Protein AF-A0A4Q2YYK8-F1 (afdb_monomer_lite)

Secondary structure (DSSP, 8-state):
---EEEEEEE-TTS-EEEEEEETTTHHHHHTSHHHHTT-HHHHHHHHHSPPTT-----S---BTTEEEEEETTTTEEEEEESS--SSEEESTTTTS-TT--SSTT--HHHHHHHHHHHHHTT-EEEEEE-STT-EEEE--TT--HHHHHHHTTS-------SS---EEEEEEP-TT-EEEE--SSHHHHHHHHHHHHHTT----HHHHHHHHHHHHHHHHHHHHT-

pLDDT: mean 73.39, std 20.53, range 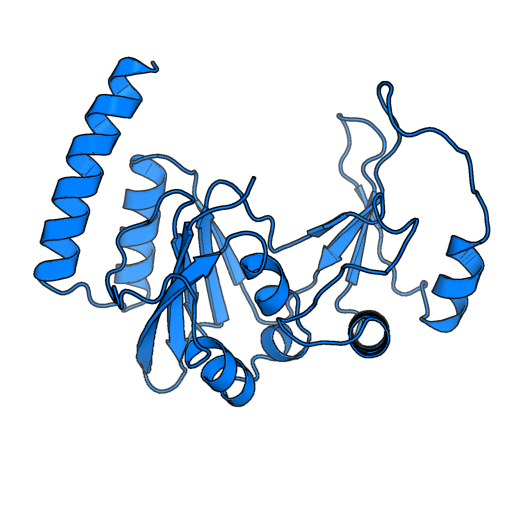[26.36, 97.44]

Sequence (226 aa):
MGGDIKMMTRFSDGTVEGDVRHTNLFPFWFRHPRFIEADEAWFRQYVEMPSEYKEGDNTFVPDEYGVVVADFQSRTVFVCNGYSNLVTVSVFEREHLESNQFGIGTSPAEDAATFREMLEKGYLCIVEHIDQTQRKTIDISGVTPETWDAEVNAKYGYRLRQDNDPYRSVGIKYPGWTFKHYDVCVAGHDQLRQDLLTAGFTFTPEDEAKYAEWRAERVELEAENS

Radius of gyration: 19.09 Å; chains: 1; bounding box: 46×33×56 Å

Foldseek 3Di:
DWAWWKEWEQDQVRDIAIDIAIQVQVLLQLQFVCVLVLVVVVVVVVSPDDHPRPPRDSAQATDPFGYWYQYSNQQEIEDQGDRDDNFKAWPVVVPPLQPSCSHPPDGSVRSLVRVLVCVVVQQKWKFKQQDPPDTDTDRVVVDHNVVVVVVVPPDPDDDDDDPRDITIMITGHRPSHHYHYFYNALVRVVVSVVVCVVVVDDGDPVNVVVNVVSSVVRVVVVVVVD

Structure (mmCIF, N/CA/C/O backbone):
data_AF-A0A4Q2YYK8-F1
#
_entry.id   AF-A0A4Q2YYK8-F1
#
loop_
_atom_site.group_PDB
_atom_site.id
_atom_site.type_symbol
_atom_site.label_atom_id
_atom_site.label_alt_id
_atom_site.label_comp_id
_atom_site.label_asym_id
_atom_site.label_entity_id
_atom_site.label_seq_id
_atom_site.pdbx_PDB_ins_code
_atom_site.Cartn_x
_atom_site.Cartn_y
_atom_site.Cartn_z
_atom_site.occupancy
_atom_site.B_iso_or_equiv
_atom_site.auth_seq_id
_atom_site.auth_comp_id
_atom_site.auth_asym_id
_atom_site.auth_atom_id
_atom_site.pdbx_PDB_model_num
ATOM 1 N N . MET A 1 1 ? -1.133 19.346 -5.577 1.00 55.75 1 MET A N 1
ATOM 2 C CA . MET A 1 1 ? -1.490 19.475 -4.152 1.00 55.75 1 MET A CA 1
ATOM 3 C C . MET A 1 1 ? -1.387 18.082 -3.583 1.00 55.75 1 MET A C 1
ATOM 5 O O . MET A 1 1 ? -2.009 17.211 -4.168 1.00 55.75 1 MET A O 1
ATOM 9 N N . GLY A 1 2 ? -0.536 17.870 -2.585 1.00 68.62 2 GLY A N 1
ATOM 10 C CA . GLY A 1 2 ? -0.508 16.634 -1.804 1.00 68.62 2 GLY A CA 1
ATOM 11 C C . GLY A 1 2 ? -0.848 16.956 -0.350 1.00 68.62 2 GLY A C 1
ATOM 12 O O . GLY A 1 2 ? -1.063 18.127 -0.031 1.00 68.62 2 GLY A O 1
ATOM 13 N N . GLY A 1 3 ? -0.900 15.936 0.492 1.00 79.31 3 GLY A N 1
ATOM 14 C CA . GLY A 1 3 ? -1.055 16.074 1.938 1.00 79.31 3 GLY A CA 1
ATOM 15 C C . GLY A 1 3 ? -0.875 14.721 2.599 1.00 79.31 3 GLY A C 1
ATOM 16 O O . GLY A 1 3 ? -0.114 13.899 2.078 1.00 79.31 3 GLY A O 1
ATOM 17 N N . ASP A 1 4 ? -1.561 14.484 3.707 1.00 85.38 4 ASP A N 1
ATOM 18 C CA . ASP A 1 4 ? -1.178 13.416 4.626 1.00 85.38 4 ASP A CA 1
ATOM 19 C C . ASP A 1 4 ? -1.966 12.128 4.381 1.00 85.38 4 ASP A C 1
ATOM 21 O O . ASP A 1 4 ? -3.190 12.121 4.220 1.00 85.38 4 ASP A O 1
ATOM 25 N N . ILE A 1 5 ? -1.245 11.010 4.307 1.00 87.44 5 ILE A N 1
ATOM 26 C CA . ILE A 1 5 ? -1.820 9.670 4.220 1.00 87.44 5 ILE A CA 1
ATOM 27 C C . ILE A 1 5 ? -1.290 8.802 5.355 1.00 87.44 5 ILE A C 1
ATOM 29 O O . ILE A 1 5 ? -0.077 8.705 5.578 1.00 87.44 5 ILE A O 1
ATOM 33 N N . LYS A 1 6 ? -2.216 8.134 6.051 1.00 91.00 6 LYS A N 1
ATOM 34 C CA . LYS A 1 6 ? -1.883 7.162 7.088 1.00 91.00 6 LYS A CA 1
ATOM 35 C C . LYS A 1 6 ? -1.335 5.894 6.447 1.00 91.00 6 LYS A C 1
ATOM 37 O O . LYS A 1 6 ? -1.951 5.317 5.546 1.00 91.00 6 LYS A O 1
ATOM 42 N N . MET A 1 7 ? -0.203 5.424 6.944 1.00 90.38 7 MET A N 1
ATOM 43 C CA . MET A 1 7 ? 0.412 4.176 6.532 1.00 90.38 7 MET A CA 1
ATOM 44 C C . MET A 1 7 ? 0.596 3.270 7.740 1.00 90.38 7 MET A C 1
ATOM 46 O O . MET A 1 7 ? 1.246 3.651 8.703 1.00 90.38 7 MET A O 1
ATOM 50 N N . MET A 1 8 ? 0.080 2.050 7.660 1.00 93.31 8 MET A N 1
ATOM 51 C CA . MET A 1 8 ? 0.315 1.019 8.667 1.00 93.31 8 MET A CA 1
ATOM 52 C C . MET A 1 8 ? 1.061 -0.142 8.023 1.00 93.31 8 MET A C 1
ATOM 54 O O . MET A 1 8 ? 0.729 -0.560 6.914 1.00 93.31 8 MET A O 1
ATOM 58 N N . THR A 1 9 ? 2.055 -0.691 8.707 1.00 94.00 9 THR A N 1
ATOM 59 C CA . THR A 1 9 ? 2.826 -1.833 8.212 1.00 94.00 9 THR A CA 1
ATOM 60 C C . THR A 1 9 ? 2.849 -2.928 9.255 1.00 94.00 9 THR A C 1
ATOM 62 O O . THR A 1 9 ? 3.291 -2.685 10.372 1.00 94.00 9 THR A O 1
ATOM 65 N N . ARG A 1 10 ? 2.411 -4.136 8.891 1.00 95.88 10 ARG A N 1
ATOM 66 C CA . ARG A 1 10 ? 2.645 -5.345 9.684 1.00 95.88 10 ARG A CA 1
ATOM 67 C C . ARG A 1 10 ? 3.742 -6.175 9.043 1.00 95.88 10 ARG A C 1
ATOM 69 O O . ARG A 1 10 ? 3.611 -6.588 7.891 1.00 95.88 10 ARG A O 1
ATOM 76 N N . PHE A 1 11 ? 4.798 -6.430 9.798 1.00 96.19 11 PHE A N 1
ATOM 77 C CA . PHE A 1 11 ? 5.913 -7.271 9.376 1.00 96.19 11 PHE A CA 1
ATOM 78 C C . PHE A 1 11 ? 5.669 -8.747 9.706 1.00 96.19 11 PHE A C 1
ATOM 80 O O . PHE A 1 11 ? 4.772 -9.081 10.486 1.00 96.19 11 PHE A O 1
ATOM 87 N N . SER A 1 12 ? 6.472 -9.651 9.136 1.00 96.12 12 SER A N 1
ATOM 88 C CA . SER A 1 12 ? 6.291 -11.098 9.339 1.00 96.12 12 SER A CA 1
ATOM 89 C C . SER A 1 12 ? 6.508 -11.558 10.783 1.00 96.12 12 SER A C 1
ATOM 91 O O . SER A 1 12 ? 6.043 -12.633 11.158 1.00 96.12 12 SER A O 1
ATOM 93 N N . ASP A 1 13 ? 7.191 -10.760 11.606 1.00 95.62 13 ASP A N 1
ATOM 94 C CA . ASP A 1 13 ? 7.353 -11.012 13.043 1.00 95.62 13 ASP A CA 1
ATOM 95 C C . ASP A 1 13 ? 6.136 -10.577 13.885 1.00 95.62 13 ASP A C 1
ATOM 97 O O . ASP A 1 13 ? 6.126 -10.774 15.099 1.00 95.62 13 ASP A O 1
ATOM 101 N N . GLY A 1 14 ? 5.103 -10.013 13.248 1.00 94.00 14 GLY A N 1
ATOM 102 C CA . GLY A 1 14 ? 3.887 -9.519 13.892 1.00 94.00 14 GLY A CA 1
ATOM 103 C C . GLY A 1 14 ? 3.987 -8.082 14.405 1.00 94.00 14 GLY A C 1
ATOM 104 O O . GLY A 1 14 ? 2.990 -7.556 14.900 1.00 94.00 14 GLY A O 1
ATOM 105 N N . THR A 1 15 ? 5.146 -7.432 14.275 1.00 93.56 15 THR A N 1
ATOM 106 C CA . THR A 1 15 ? 5.312 -6.018 14.630 1.00 93.56 15 THR A CA 1
ATOM 107 C C . THR A 1 15 ? 4.454 -5.155 13.713 1.00 93.56 15 THR A C 1
ATOM 109 O O . THR A 1 15 ? 4.456 -5.352 12.496 1.00 93.56 15 THR A O 1
ATOM 112 N N . VAL A 1 16 ? 3.736 -4.197 14.302 1.00 92.88 16 VAL A N 1
ATOM 113 C CA . VAL A 1 16 ? 2.936 -3.205 13.580 1.00 92.88 16 VAL A CA 1
ATOM 114 C C . VAL A 1 16 ? 3.525 -1.824 13.819 1.00 92.88 16 VAL A C 1
ATOM 116 O O . VAL A 1 16 ? 3.685 -1.412 14.966 1.00 92.88 16 VAL A O 1
ATOM 119 N N . GLU A 1 17 ? 3.817 -1.114 12.738 1.00 90.75 17 GLU A N 1
ATOM 120 C CA . GLU A 1 17 ? 4.354 0.245 12.764 1.00 90.75 17 GLU A CA 1
ATOM 121 C C . GLU A 1 17 ? 3.436 1.172 11.969 1.00 90.75 17 GLU A C 1
ATOM 123 O O . GLU A 1 17 ? 3.008 0.831 10.861 1.00 90.75 17 GLU A O 1
ATOM 128 N N . GLY A 1 18 ? 3.108 2.322 12.554 1.00 88.25 18 GLY A N 1
ATOM 129 C CA . GLY A 1 18 ? 2.328 3.369 11.913 1.00 88.25 18 GLY A CA 1
ATOM 130 C C . GLY A 1 18 ? 3.200 4.552 11.522 1.00 88.25 18 GLY A C 1
ATOM 131 O O . GLY A 1 18 ? 4.172 4.893 12.197 1.00 88.25 18 GLY A O 1
ATOM 132 N N . ASP A 1 19 ? 2.843 5.187 10.415 1.00 85.75 19 ASP A N 1
ATOM 133 C CA . ASP A 1 19 ? 3.499 6.389 9.932 1.00 85.75 19 ASP A CA 1
ATOM 134 C C . ASP A 1 19 ? 2.509 7.304 9.209 1.00 85.75 19 ASP A C 1
ATOM 136 O O . ASP A 1 19 ? 1.479 6.862 8.690 1.00 85.75 19 ASP A O 1
ATOM 140 N N . VAL A 1 20 ? 2.846 8.587 9.152 1.00 85.88 20 VAL A N 1
ATOM 141 C CA . VAL A 1 20 ? 2.139 9.589 8.356 1.00 85.88 20 VAL A CA 1
ATOM 142 C C . VAL A 1 20 ? 3.092 10.091 7.288 1.00 85.88 20 VAL A C 1
ATOM 144 O O . VAL A 1 20 ? 4.210 10.554 7.555 1.00 85.88 20 VAL A O 1
ATOM 147 N N . ARG A 1 21 ? 2.661 9.954 6.037 1.00 81.00 21 ARG A N 1
ATOM 148 C CA . ARG A 1 21 ? 3.489 10.237 4.868 1.00 81.00 21 ARG A CA 1
ATOM 149 C C . ARG A 1 21 ? 2.803 11.224 3.955 1.00 81.00 21 ARG A C 1
ATOM 151 O O . ARG A 1 21 ? 1.585 11.236 3.839 1.00 81.00 21 ARG A O 1
ATOM 158 N N . HIS A 1 22 ? 3.613 11.979 3.225 1.00 79.31 22 HIS A N 1
ATOM 159 C CA . HIS A 1 22 ? 3.095 12.813 2.159 1.00 79.31 22 HIS A CA 1
ATOM 160 C C . HIS A 1 22 ? 2.636 11.948 0.980 1.00 79.31 22 HIS A C 1
ATOM 162 O O . HIS A 1 22 ? 3.378 11.088 0.485 1.00 79.31 22 HIS A O 1
ATOM 168 N N . THR A 1 23 ? 1.438 12.216 0.475 1.00 72.56 23 THR A N 1
ATOM 169 C CA . THR A 1 23 ? 0.780 11.430 -0.573 1.00 72.56 23 THR A CA 1
ATOM 170 C C . THR A 1 23 ? 1.574 11.312 -1.866 1.00 72.56 23 THR A C 1
ATOM 172 O O . THR A 1 23 ? 1.422 10.325 -2.576 1.00 72.56 23 THR A O 1
ATOM 175 N N . ASN A 1 24 ? 2.447 12.269 -2.190 1.00 70.44 24 ASN A N 1
ATOM 176 C CA . ASN A 1 24 ? 3.274 12.161 -3.396 1.00 70.44 24 ASN A CA 1
ATOM 177 C C . ASN A 1 24 ? 4.347 11.082 -3.282 1.00 70.44 24 ASN A C 1
ATOM 179 O O . ASN A 1 24 ? 4.712 10.498 -4.292 1.00 70.44 24 ASN A O 1
ATOM 183 N N . LEU A 1 25 ? 4.853 10.831 -2.076 1.00 68.44 25 LEU A N 1
ATOM 184 C CA . LEU A 1 25 ? 5.931 9.872 -1.863 1.00 68.44 25 LEU A CA 1
ATOM 185 C C . LEU A 1 25 ? 5.388 8.446 -1.697 1.00 68.44 25 LEU A C 1
ATOM 187 O O . LEU A 1 25 ? 6.033 7.470 -2.074 1.00 68.44 25 LEU A O 1
ATOM 191 N N . PHE A 1 26 ? 4.147 8.357 -1.220 1.00 73.25 26 PHE A N 1
ATOM 192 C CA . PHE A 1 26 ? 3.437 7.126 -0.905 1.00 73.25 26 PHE A CA 1
ATOM 193 C C . PHE A 1 26 ? 3.400 6.065 -2.016 1.00 73.25 26 PHE A C 1
ATOM 195 O O . PHE A 1 26 ? 3.787 4.918 -1.765 1.00 73.25 26 PHE A O 1
ATOM 202 N N . PRO A 1 27 ? 3.016 6.399 -3.259 1.00 71.50 27 PRO A N 1
ATOM 203 C CA . PRO A 1 27 ? 3.010 5.429 -4.342 1.00 71.50 27 PRO A CA 1
ATOM 204 C C . PRO A 1 27 ? 4.391 4.864 -4.656 1.00 71.50 27 PRO A C 1
ATOM 206 O O . PRO A 1 27 ? 4.486 3.735 -5.119 1.00 71.50 27 PRO A O 1
ATOM 209 N N . PHE A 1 28 ? 5.465 5.616 -4.444 1.00 73.31 28 PHE A N 1
ATOM 210 C CA . PHE A 1 28 ? 6.784 5.219 -4.921 1.00 73.31 28 PHE A CA 1
ATOM 211 C C . PHE A 1 28 ? 7.335 3.989 -4.206 1.00 73.31 28 PHE A C 1
ATOM 213 O O . PHE A 1 28 ? 7.888 3.102 -4.855 1.00 73.31 28 PHE A O 1
ATOM 220 N N . TRP A 1 29 ? 7.076 3.868 -2.907 1.00 78.75 29 TRP A N 1
ATOM 221 C CA . TRP A 1 29 ? 7.545 2.731 -2.116 1.00 78.75 29 TRP A CA 1
ATOM 222 C C . TRP A 1 29 ? 6.838 1.435 -2.478 1.00 78.75 29 TRP A C 1
ATOM 224 O O . TRP A 1 29 ? 7.493 0.411 -2.653 1.00 78.75 29 TRP A O 1
ATOM 234 N N . PHE A 1 30 ? 5.517 1.485 -2.665 1.00 82.62 30 PHE A N 1
ATOM 235 C CA . PHE A 1 30 ? 4.760 0.320 -3.123 1.00 82.62 30 PHE A CA 1
ATOM 236 C C . PHE A 1 30 ? 5.211 -0.108 -4.517 1.00 82.62 30 PHE A C 1
ATOM 238 O O . PHE A 1 30 ? 5.308 -1.292 -4.793 1.00 82.62 30 PHE A O 1
ATOM 245 N N . ARG A 1 31 ? 5.574 0.834 -5.387 1.00 80.81 31 ARG A N 1
ATOM 246 C CA . ARG A 1 31 ? 6.007 0.523 -6.755 1.00 80.81 31 ARG A CA 1
ATOM 247 C C . ARG A 1 31 ? 7.456 0.036 -6.849 1.00 80.81 31 ARG A C 1
ATOM 249 O O . ARG A 1 31 ? 7.878 -0.367 -7.929 1.00 80.81 31 ARG A O 1
ATOM 256 N N . HIS A 1 32 ? 8.224 0.080 -5.763 1.00 85.00 32 HIS A N 1
ATOM 257 C CA . HIS A 1 32 ? 9.631 -0.300 -5.772 1.00 85.00 32 HIS A CA 1
ATOM 258 C C . HIS A 1 32 ? 9.797 -1.833 -5.902 1.00 85.00 32 HIS A C 1
ATOM 260 O O . HIS A 1 32 ? 9.110 -2.573 -5.191 1.00 85.00 32 HIS A O 1
ATOM 266 N N . PRO A 1 33 ? 10.741 -2.351 -6.721 1.00 84.56 33 PRO A N 1
ATOM 267 C CA . PRO A 1 33 ? 10.996 -3.791 -6.870 1.00 84.56 33 PRO A CA 1
ATOM 268 C C . PRO A 1 33 ? 11.163 -4.525 -5.538 1.00 84.56 33 PRO A C 1
ATOM 270 O O . PRO A 1 33 ? 10.597 -5.593 -5.340 1.00 84.56 33 PRO A O 1
ATOM 273 N N . ARG A 1 34 ? 11.876 -3.909 -4.590 1.00 89.94 34 ARG A N 1
ATOM 274 C CA . ARG A 1 34 ? 12.075 -4.461 -3.240 1.00 89.94 34 ARG A CA 1
ATOM 275 C C . ARG A 1 34 ? 10.773 -4.668 -2.461 1.00 89.94 34 ARG A C 1
ATOM 277 O O . ARG A 1 34 ? 10.644 -5.679 -1.783 1.00 89.94 34 ARG A O 1
ATOM 284 N N . PHE A 1 35 ? 9.785 -3.777 -2.585 1.00 90.50 35 PHE A N 1
ATOM 285 C CA . PHE A 1 35 ? 8.465 -4.021 -1.994 1.00 90.50 35 PHE A CA 1
ATOM 286 C C . PHE A 1 35 ? 7.764 -5.196 -2.682 1.00 90.50 35 PHE A C 1
ATOM 288 O O . PHE A 1 35 ? 7.262 -6.101 -2.018 1.00 90.50 35 PHE A O 1
ATOM 295 N N . ILE A 1 36 ? 7.780 -5.214 -4.018 1.00 89.56 36 ILE A N 1
ATOM 296 C CA . ILE A 1 36 ? 7.169 -6.277 -4.827 1.00 89.56 36 ILE A CA 1
ATOM 297 C C . ILE A 1 36 ? 7.738 -7.653 -4.446 1.00 89.56 36 ILE A C 1
ATOM 299 O O . ILE A 1 36 ? 6.998 -8.629 -4.338 1.00 89.56 36 ILE A O 1
ATOM 303 N N . GLU A 1 37 ? 9.035 -7.710 -4.161 1.00 91.75 37 GLU A N 1
ATOM 304 C CA . GLU A 1 37 ? 9.766 -8.909 -3.740 1.00 91.75 37 GLU A CA 1
ATOM 305 C C . GLU A 1 37 ? 9.610 -9.254 -2.256 1.00 91.75 37 GLU A C 1
ATOM 307 O O . GLU A 1 37 ? 10.130 -10.277 -1.809 1.00 91.75 37 GLU A O 1
ATOM 312 N N . ALA A 1 38 ? 8.857 -8.444 -1.511 1.00 93.12 38 ALA A N 1
ATOM 313 C CA . ALA A 1 38 ? 8.668 -8.559 -0.072 1.00 93.12 38 ALA A CA 1
ATOM 314 C C . ALA A 1 38 ? 9.986 -8.480 0.732 1.00 93.12 38 ALA A C 1
ATOM 316 O O . ALA A 1 38 ? 10.160 -9.193 1.721 1.00 93.12 38 ALA A O 1
ATOM 317 N N . ASP A 1 39 ? 10.912 -7.602 0.332 1.00 93.19 39 ASP A N 1
ATOM 318 C CA . ASP A 1 39 ? 12.117 -7.270 1.103 1.00 93.19 39 ASP A CA 1
ATOM 319 C C . ASP A 1 39 ? 11.750 -6.416 2.332 1.00 93.19 39 ASP A C 1
ATOM 321 O O . ASP A 1 39 ? 11.746 -5.181 2.306 1.00 93.19 39 ASP A O 1
ATOM 325 N N . GLU A 1 40 ? 11.418 -7.097 3.431 1.00 93.69 40 GLU A N 1
ATOM 326 C CA . GLU A 1 40 ? 11.070 -6.464 4.708 1.00 93.69 40 GLU A CA 1
ATOM 327 C C . GLU A 1 40 ? 12.205 -5.624 5.292 1.00 93.69 40 GLU A C 1
ATOM 329 O O . GLU A 1 40 ? 11.942 -4.602 5.922 1.00 93.69 40 GLU A O 1
ATOM 334 N N . ALA A 1 41 ? 13.465 -6.024 5.093 1.00 91.31 41 ALA A N 1
ATOM 335 C CA . ALA A 1 41 ? 14.604 -5.305 5.654 1.00 91.31 41 ALA A CA 1
ATOM 336 C C . ALA A 1 41 ? 14.740 -3.918 5.017 1.00 91.31 41 ALA A C 1
ATOM 338 O O . ALA A 1 41 ? 14.970 -2.933 5.720 1.00 91.31 41 ALA A O 1
ATOM 339 N N . TRP A 1 42 ? 14.549 -3.829 3.700 1.00 88.56 42 TRP A N 1
ATOM 340 C CA . TRP A 1 42 ? 14.485 -2.545 3.009 1.00 88.56 42 TRP A CA 1
ATOM 341 C C . TRP A 1 42 ? 13.277 -1.715 3.446 1.00 88.56 42 TRP A C 1
ATOM 343 O O . TRP A 1 42 ? 13.401 -0.512 3.671 1.00 88.56 42 TRP A O 1
ATOM 353 N N . PHE A 1 43 ? 12.116 -2.347 3.613 1.00 87.94 43 PHE A N 1
ATOM 354 C CA . PHE A 1 43 ? 10.908 -1.615 3.977 1.00 87.94 43 PHE A CA 1
ATOM 355 C C . PHE A 1 43 ? 10.945 -1.060 5.406 1.00 87.94 43 PHE A C 1
ATOM 357 O O . PHE A 1 43 ? 10.465 0.046 5.639 1.00 87.94 43 PHE A O 1
ATOM 364 N N . ARG A 1 44 ? 11.577 -1.767 6.351 1.00 89.19 44 ARG A N 1
ATOM 365 C CA . ARG A 1 44 ? 11.824 -1.253 7.710 1.00 89.19 44 ARG A CA 1
ATOM 366 C C . ARG A 1 44 ? 12.664 0.013 7.703 1.00 89.19 44 ARG A C 1
ATOM 368 O O . ARG A 1 44 ? 12.285 0.985 8.343 1.00 89.19 44 ARG A O 1
ATOM 375 N N . GLN A 1 45 ? 13.744 0.036 6.915 1.00 86.31 45 GLN A N 1
ATOM 376 C CA . GLN A 1 45 ? 14.552 1.253 6.755 1.00 86.31 45 GLN A CA 1
ATOM 377 C C . GLN A 1 45 ? 13.683 2.417 6.297 1.00 86.31 45 GLN A C 1
ATOM 379 O O . GLN A 1 45 ? 13.832 3.528 6.794 1.00 86.31 45 GLN A O 1
ATOM 384 N N . TYR A 1 46 ? 12.762 2.145 5.373 1.00 80.88 46 TYR A N 1
ATOM 385 C CA . TYR A 1 46 ? 11.838 3.138 4.867 1.00 80.88 46 TYR A CA 1
ATOM 386 C C . TYR A 1 46 ? 10.843 3.633 5.938 1.00 80.88 46 TYR A C 1
ATOM 388 O O . TYR A 1 46 ? 10.671 4.844 6.068 1.00 80.88 46 TYR A O 1
ATOM 396 N N . VAL A 1 47 ? 10.221 2.757 6.734 1.00 81.56 47 VAL A N 1
ATOM 397 C CA . VAL A 1 47 ? 9.319 3.174 7.832 1.00 81.56 47 VAL A CA 1
ATOM 398 C C . VAL A 1 47 ? 10.074 4.008 8.878 1.00 81.56 47 VAL A C 1
ATOM 400 O O . VAL A 1 47 ? 9.591 5.039 9.347 1.00 81.56 47 VAL A O 1
ATOM 403 N N . GLU A 1 48 ? 11.327 3.663 9.160 1.00 81.56 48 GLU A N 1
ATOM 404 C CA . GLU A 1 48 ? 12.164 4.405 10.103 1.00 81.56 48 GLU A CA 1
ATOM 405 C C . GLU A 1 48 ? 12.575 5.802 9.606 1.00 81.56 48 GLU A C 1
ATOM 407 O O . GLU A 1 48 ? 12.898 6.664 10.437 1.00 81.56 48 GLU A O 1
ATOM 412 N N . MET A 1 49 ? 12.514 6.075 8.294 1.00 78.00 49 MET A N 1
ATOM 413 C CA . MET A 1 49 ? 12.912 7.371 7.736 1.00 78.00 49 MET A CA 1
ATOM 414 C C . MET A 1 49 ? 12.154 8.533 8.407 1.00 78.00 49 MET A C 1
ATOM 416 O O . MET A 1 49 ? 10.965 8.414 8.745 1.00 78.00 49 MET A O 1
ATOM 420 N N . PRO A 1 50 ? 12.824 9.678 8.637 1.00 72.50 50 PRO A N 1
ATOM 421 C CA . PRO A 1 50 ? 12.150 10.881 9.100 1.00 72.50 50 PRO A CA 1
ATOM 422 C C . PRO A 1 50 ? 11.072 11.315 8.097 1.00 72.50 50 PRO A C 1
ATOM 424 O O . PRO A 1 50 ? 11.366 11.504 6.919 1.00 72.50 50 PRO A O 1
ATOM 427 N N . SER A 1 51 ? 9.839 11.489 8.577 1.00 70.44 51 SER A N 1
ATOM 428 C CA . SER A 1 51 ? 8.801 12.244 7.868 1.00 70.44 51 SER A CA 1
ATOM 429 C C . SER A 1 51 ? 8.837 13.675 8.374 1.00 70.44 51 SER A C 1
ATOM 431 O O . SER A 1 51 ? 8.987 13.892 9.578 1.00 70.44 51 SER A O 1
ATOM 433 N N . GLU A 1 52 ? 8.612 14.648 7.498 1.00 67.06 52 GLU A N 1
ATOM 434 C CA . GLU A 1 52 ? 8.278 16.012 7.934 1.00 67.06 52 GLU A CA 1
ATOM 435 C C . GLU A 1 52 ? 6.943 16.047 8.710 1.00 67.06 52 GLU A C 1
ATOM 437 O O . GLU A 1 52 ? 6.702 16.973 9.476 1.00 67.06 52 GLU A O 1
ATOM 442 N N . TYR A 1 53 ? 6.138 14.985 8.582 1.00 67.00 53 TYR A N 1
ATOM 443 C CA . TYR A 1 53 ? 4.815 14.797 9.184 1.00 67.00 53 TYR A CA 1
ATOM 444 C C . TYR A 1 53 ? 4.833 13.828 10.377 1.00 67.00 53 TYR A C 1
ATOM 446 O O . TYR A 1 53 ? 3.795 13.316 10.783 1.00 67.00 53 TYR A O 1
ATOM 454 N N . LYS A 1 54 ? 6.021 13.515 10.924 1.00 59.50 54 LYS A N 1
ATOM 455 C CA . LYS A 1 54 ? 6.215 12.480 11.957 1.00 59.50 54 LYS A CA 1
ATOM 456 C C . LYS A 1 54 ? 5.778 12.965 13.346 1.00 59.50 54 LYS A C 1
ATOM 458 O O . LYS A 1 54 ? 6.562 12.919 14.292 1.00 59.50 54 LYS A O 1
ATOM 463 N N . GLU A 1 55 ? 4.532 13.397 13.503 1.00 59.97 55 GLU A N 1
ATOM 464 C CA . GLU A 1 55 ? 3.863 13.222 14.791 1.00 59.97 55 GLU A CA 1
ATOM 465 C C . GLU A 1 55 ? 3.397 11.766 14.826 1.00 59.97 55 GLU A C 1
ATOM 467 O O . GLU A 1 55 ? 2.491 11.364 14.104 1.00 59.97 55 GLU A O 1
ATOM 472 N N . GLY A 1 56 ? 4.142 10.932 15.558 1.00 58.59 56 GLY A N 1
ATOM 473 C CA . GLY A 1 56 ? 3.960 9.483 15.580 1.00 58.59 56 GLY A CA 1
ATOM 474 C C . GLY A 1 56 ? 2.571 9.092 16.068 1.00 58.59 56 GLY A C 1
ATOM 475 O O . GLY A 1 56 ? 2.353 8.933 17.265 1.00 58.59 56 GLY A O 1
ATOM 476 N N . ASP A 1 57 ? 1.645 8.912 15.136 1.00 70.44 57 ASP A N 1
ATOM 477 C CA . ASP A 1 57 ? 0.320 8.384 15.402 1.00 70.44 57 ASP A CA 1
ATOM 478 C C . ASP A 1 57 ? 0.223 6.974 14.819 1.00 70.44 57 ASP A C 1
ATOM 480 O O . ASP A 1 57 ? -0.044 6.780 13.630 1.00 70.44 57 ASP A O 1
ATOM 484 N N . ASN A 1 58 ? 0.465 6.000 15.701 1.00 77.81 58 ASN A N 1
ATOM 485 C CA . ASN A 1 58 ? 0.389 4.561 15.438 1.00 77.81 58 ASN A CA 1
ATOM 486 C C . ASN A 1 58 ? -1.051 4.034 15.404 1.00 77.81 58 ASN A C 1
ATOM 488 O O . ASN A 1 58 ? -1.252 2.824 15.522 1.00 77.81 58 ASN A O 1
ATOM 492 N N . THR A 1 59 ? -2.044 4.918 15.291 1.00 87.69 59 THR A N 1
ATOM 493 C CA . THR A 1 59 ? -3.430 4.484 15.208 1.00 87.69 59 THR A CA 1
ATOM 494 C C . THR A 1 59 ? -3.870 4.190 13.785 1.00 87.69 59 THR A C 1
ATOM 496 O O . THR A 1 59 ? -3.377 4.765 12.816 1.00 87.69 59 THR A O 1
ATOM 499 N N . PHE A 1 60 ? -4.833 3.280 13.653 1.00 87.50 60 PHE A N 1
ATOM 500 C CA . PHE A 1 60 ? -5.428 2.902 12.364 1.00 87.50 60 PHE A CA 1
ATOM 501 C C . PHE A 1 60 ? -6.425 3.935 11.822 1.00 87.50 60 PHE A C 1
ATOM 503 O O . PHE A 1 60 ? -7.102 3.680 10.821 1.00 87.50 60 PHE A O 1
ATOM 510 N N . VAL A 1 61 ? -6.556 5.081 12.490 1.00 89.81 61 VAL A N 1
ATOM 511 C CA . VAL A 1 61 ? -7.468 6.141 12.078 1.00 89.81 61 VAL A CA 1
ATOM 512 C C . VAL A 1 61 ? -6.931 6.789 10.803 1.00 89.81 61 VAL A C 1
ATOM 514 O O . VAL A 1 61 ? -5.745 7.118 10.731 1.00 89.81 61 VAL A O 1
ATOM 517 N N . PRO A 1 62 ? -7.766 6.922 9.760 1.00 88.31 62 PRO A N 1
ATOM 518 C CA . PRO A 1 62 ? -7.330 7.525 8.513 1.00 88.31 62 PRO A CA 1
ATOM 519 C C . PRO A 1 62 ? -7.033 9.013 8.687 1.00 88.31 62 PRO A C 1
ATOM 521 O O . PRO A 1 62 ? -7.685 9.704 9.467 1.00 88.31 62 PRO A O 1
ATOM 524 N N . ASP A 1 63 ? -6.077 9.490 7.896 1.00 87.75 63 ASP A N 1
ATOM 525 C CA . ASP A 1 63 ? -5.737 10.909 7.805 1.00 87.75 63 ASP A CA 1
ATOM 526 C C . ASP A 1 63 ? -6.486 11.580 6.636 1.00 87.75 63 ASP A C 1
ATOM 528 O O . ASP A 1 63 ? -7.366 10.959 6.027 1.00 87.75 63 ASP A O 1
ATOM 532 N N . GLU A 1 64 ? -6.141 12.825 6.293 1.00 84.88 64 GLU A N 1
ATOM 533 C CA . GLU A 1 64 ? -6.768 13.638 5.238 1.00 84.88 64 GLU A CA 1
ATOM 534 C C . GLU A 1 64 ? -7.050 12.841 3.955 1.00 84.88 64 GLU A C 1
ATOM 536 O O . GLU A 1 64 ? -8.173 12.867 3.442 1.00 84.88 64 GLU A O 1
ATOM 541 N N . TYR A 1 65 ? -6.056 12.096 3.461 1.00 86.31 65 TYR A N 1
ATOM 542 C CA . TYR A 1 65 ? -6.168 11.336 2.215 1.00 86.31 65 TYR A CA 1
ATOM 543 C C . TYR A 1 65 ? -6.488 9.853 2.400 1.00 86.31 65 TYR A C 1
ATOM 545 O O . TYR A 1 65 ? -6.604 9.138 1.399 1.00 86.31 65 TYR A O 1
ATOM 553 N N . GLY A 1 66 ? -6.675 9.392 3.637 1.00 91.44 66 GLY A N 1
ATOM 554 C CA . GLY A 1 66 ? -7.079 8.029 3.967 1.00 91.44 66 GLY A CA 1
ATOM 555 C C . GLY A 1 66 ? -5.993 7.208 4.659 1.00 91.44 66 GLY A C 1
ATOM 556 O O . GLY A 1 66 ? -5.088 7.738 5.307 1.00 91.44 66 GLY A O 1
ATOM 557 N N . VAL A 1 67 ? -6.107 5.886 4.532 1.00 92.94 67 VAL A N 1
ATOM 558 C CA . VAL A 1 67 ? -5.212 4.906 5.153 1.00 92.94 67 VAL A CA 1
ATOM 559 C C . VAL A 1 67 ? -4.849 3.786 4.186 1.00 92.94 67 VAL A C 1
ATOM 561 O O . VAL A 1 67 ? -5.670 3.307 3.394 1.00 92.94 67 VAL A O 1
ATOM 564 N N . VAL A 1 68 ? -3.601 3.338 4.267 1.00 93.69 68 VAL A N 1
ATOM 565 C CA . VAL A 1 68 ? -3.130 2.139 3.580 1.00 93.69 68 VAL A CA 1
ATOM 566 C C . VAL A 1 68 ? -2.379 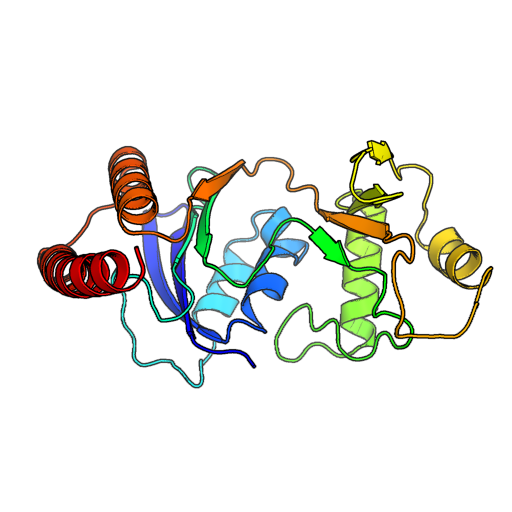1.249 4.554 1.00 93.69 68 VAL A C 1
ATOM 568 O O . VAL A 1 68 ? -1.511 1.710 5.289 1.00 93.69 68 VAL A O 1
ATOM 571 N N . VAL A 1 69 ? -2.702 -0.042 4.536 1.00 95.00 69 VAL A N 1
ATOM 572 C CA . VAL A 1 69 ? -2.072 -1.047 5.393 1.00 95.00 69 VAL A CA 1
ATOM 573 C C . VAL A 1 69 ? -1.312 -2.049 4.532 1.00 95.00 69 VAL A C 1
ATOM 575 O O . VAL A 1 69 ? -1.926 -2.750 3.732 1.00 95.00 69 VAL A O 1
ATOM 578 N N . ALA A 1 70 ? 0.008 -2.132 4.691 1.00 95.06 70 ALA A N 1
ATOM 579 C CA . ALA A 1 70 ? 0.842 -3.175 4.100 1.00 95.06 70 ALA A CA 1
ATOM 580 C C . ALA A 1 70 ? 1.048 -4.308 5.109 1.00 95.06 70 ALA A C 1
ATOM 582 O O . ALA A 1 70 ? 1.679 -4.126 6.146 1.00 95.06 70 ALA A O 1
ATOM 583 N N . ASP A 1 71 ? 0.532 -5.491 4.808 1.00 97.06 71 ASP A N 1
ATOM 584 C CA . ASP A 1 71 ? 0.674 -6.670 5.650 1.00 97.06 71 ASP A CA 1
ATOM 585 C C . ASP A 1 71 ? 1.603 -7.688 4.986 1.00 97.06 71 ASP A C 1
ATOM 587 O O . ASP A 1 71 ? 1.170 -8.481 4.147 1.00 97.06 71 ASP A O 1
ATOM 591 N N . PHE A 1 72 ? 2.882 -7.676 5.365 1.00 96.06 72 PHE A N 1
ATOM 592 C CA . PHE A 1 72 ? 3.890 -8.607 4.850 1.00 96.06 72 PHE A CA 1
ATOM 593 C C . PHE A 1 72 ? 3.615 -10.052 5.270 1.00 96.06 72 PHE A C 1
ATOM 595 O O . PHE A 1 72 ? 3.956 -10.975 4.530 1.00 96.06 72 PHE A O 1
ATOM 602 N N . GLN A 1 73 ? 2.931 -10.256 6.401 1.00 95.38 73 GLN A N 1
ATOM 603 C CA . GLN A 1 73 ? 2.607 -11.589 6.897 1.00 95.38 73 GLN A CA 1
ATOM 604 C C . GLN A 1 73 ? 1.627 -12.318 5.966 1.00 95.38 73 GLN A C 1
ATOM 606 O O . GLN A 1 73 ? 1.852 -13.478 5.619 1.00 95.38 73 GLN A O 1
ATOM 611 N N . SER A 1 74 ? 0.542 -11.657 5.545 1.00 95.00 74 SER A N 1
ATOM 612 C CA . SER A 1 74 ? -0.417 -12.236 4.584 1.00 95.00 74 SER A CA 1
ATOM 613 C C . SER A 1 74 ? -0.131 -11.876 3.126 1.00 95.00 74 SER A C 1
ATOM 615 O O . SER A 1 74 ? -0.806 -12.382 2.229 1.00 95.00 74 SER A O 1
ATOM 617 N N . ARG A 1 75 ? 0.848 -10.995 2.888 1.00 94.44 75 ARG A N 1
ATOM 618 C CA . ARG A 1 75 ? 1.105 -10.330 1.605 1.00 94.44 75 ARG A CA 1
ATOM 619 C C . ARG A 1 75 ? -0.143 -9.649 1.050 1.00 94.44 75 ARG A C 1
ATOM 621 O O . AR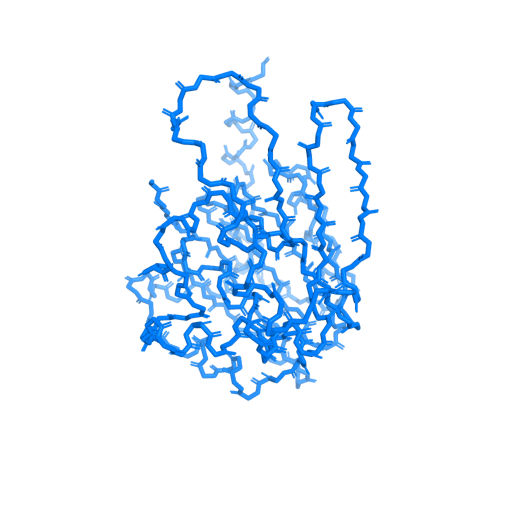G A 1 75 ? -0.492 -9.799 -0.121 1.00 94.44 75 ARG A O 1
ATOM 628 N N . THR A 1 76 ? -0.826 -8.884 1.895 1.00 94.81 76 THR A N 1
ATOM 629 C CA . THR A 1 76 ? -2.011 -8.114 1.501 1.00 94.81 76 THR A CA 1
ATOM 630 C C . THR A 1 76 ? -1.768 -6.627 1.700 1.00 94.81 76 THR A C 1
ATOM 632 O O . THR A 1 76 ? -1.257 -6.208 2.733 1.00 94.81 76 THR A O 1
ATOM 635 N N . VAL A 1 77 ? -2.164 -5.817 0.723 1.00 93.62 77 VAL A N 1
ATOM 636 C CA . VAL A 1 77 ? -2.235 -4.363 0.848 1.00 93.62 77 VAL A CA 1
ATOM 637 C C . VAL A 1 77 ? -3.700 -3.954 0.899 1.00 93.62 77 VAL A C 1
ATOM 639 O O . VAL A 1 77 ? -4.454 -4.188 -0.047 1.00 93.62 77 VAL A O 1
ATOM 642 N N . PHE A 1 78 ? -4.104 -3.340 2.003 1.00 94.75 78 PHE A N 1
ATOM 643 C CA . PHE A 1 78 ? -5.438 -2.787 2.193 1.00 94.75 78 PHE A CA 1
ATOM 644 C C . PHE A 1 78 ? -5.404 -1.298 1.866 1.00 94.75 78 PHE A C 1
ATOM 646 O O . PHE A 1 78 ? -4.626 -0.557 2.459 1.00 94.75 78 PHE A O 1
ATOM 653 N N . VAL A 1 79 ? -6.222 -0.856 0.916 1.00 92.56 79 VAL A N 1
ATOM 654 C CA . VAL A 1 79 ? -6.141 0.481 0.324 1.00 92.56 79 VAL A CA 1
ATOM 655 C C . VAL A 1 79 ? -7.482 1.187 0.477 1.00 92.56 79 VAL A C 1
ATOM 657 O O . VAL A 1 79 ? -8.434 0.856 -0.225 1.00 92.56 79 VAL A O 1
ATOM 660 N N . CYS A 1 80 ? -7.547 2.181 1.358 1.00 92.50 80 CYS A N 1
ATOM 661 C CA . CYS A 1 80 ? -8.702 3.064 1.507 1.00 92.50 80 CYS A CA 1
ATOM 662 C C . CYS A 1 80 ? -8.206 4.514 1.484 1.00 92.50 80 CYS A C 1
ATOM 664 O O . CYS A 1 80 ? -8.007 5.141 2.522 1.00 92.50 80 CYS A O 1
ATOM 666 N N . ASN A 1 81 ? -7.893 5.009 0.284 1.00 89.25 81 ASN A N 1
ATOM 667 C CA . ASN A 1 81 ? -7.363 6.354 0.082 1.00 89.25 81 ASN A CA 1
ATOM 668 C C . ASN A 1 81 ? -7.913 6.973 -1.209 1.00 89.25 81 ASN A C 1
ATOM 670 O O . ASN A 1 81 ? -8.210 6.255 -2.166 1.00 89.25 81 ASN A O 1
ATOM 674 N N . GLY A 1 82 ? -8.037 8.300 -1.229 1.00 80.38 82 GLY A N 1
ATOM 675 C CA . GLY A 1 82 ? -8.642 9.041 -2.344 1.00 80.38 82 GLY A CA 1
ATOM 676 C C . GLY A 1 82 ? -7.661 9.567 -3.387 1.00 80.38 82 GLY A C 1
ATOM 677 O O . GLY A 1 82 ? -8.082 10.230 -4.330 1.00 80.38 82 GLY A O 1
ATOM 678 N N . TYR A 1 83 ? -6.361 9.317 -3.220 1.00 74.69 83 TYR A N 1
ATOM 679 C CA . TYR A 1 83 ? -5.323 10.055 -3.946 1.00 74.69 83 TYR A CA 1
ATOM 680 C C . TYR A 1 83 ? -4.397 9.171 -4.779 1.00 74.69 83 TYR A C 1
ATOM 682 O O . TYR A 1 83 ? -4.065 9.482 -5.921 1.00 74.69 83 TYR A O 1
ATOM 690 N N . SER A 1 84 ? -3.953 8.061 -4.203 1.00 71.69 84 SER A N 1
ATOM 691 C CA . SER A 1 84 ? -2.830 7.273 -4.690 1.00 71.69 84 SER A CA 1
ATOM 692 C C . SER A 1 84 ? -3.292 5.998 -5.378 1.00 71.69 84 SER A C 1
ATOM 694 O O . SER A 1 84 ? -3.751 5.050 -4.738 1.00 71.69 84 SER A O 1
ATOM 696 N N . ASN A 1 85 ? -3.066 5.920 -6.689 1.00 72.19 85 ASN A N 1
ATOM 697 C CA . ASN A 1 85 ? -3.155 4.659 -7.413 1.00 72.19 85 ASN A CA 1
ATOM 698 C C . ASN A 1 85 ? -1.840 3.875 -7.265 1.00 72.19 85 ASN A C 1
ATOM 700 O O . ASN A 1 85 ? -0.812 4.255 -7.824 1.00 72.19 85 ASN A O 1
ATOM 704 N N . LEU A 1 86 ? -1.871 2.768 -6.526 1.00 77.56 86 LEU A N 1
ATOM 705 C CA . LEU A 1 86 ? -0.686 1.940 -6.270 1.00 77.56 86 LEU A CA 1
ATOM 706 C C . LEU A 1 86 ? -0.418 0.913 -7.375 1.00 77.56 86 LEU A C 1
ATOM 708 O O . LEU A 1 86 ? 0.673 0.361 -7.449 1.00 77.56 86 LEU A O 1
ATOM 712 N N . VAL A 1 87 ? -1.387 0.663 -8.253 1.00 69.38 87 VAL A N 1
ATOM 713 C CA . VAL A 1 87 ? -1.349 -0.455 -9.207 1.00 69.38 87 VAL A CA 1
ATOM 714 C C . VAL A 1 87 ? -1.015 -0.039 -10.636 1.00 69.38 87 VAL A C 1
ATOM 716 O O . VAL A 1 87 ? -0.736 -0.903 -11.462 1.00 69.38 87 VAL A O 1
ATOM 719 N N . THR A 1 88 ? -0.994 1.259 -10.946 1.00 66.44 88 THR A N 1
ATOM 720 C CA . THR A 1 88 ? -0.622 1.764 -12.277 1.00 66.44 88 THR A CA 1
ATOM 721 C C . THR A 1 88 ? 0.328 2.955 -12.224 1.00 66.44 88 THR A C 1
ATOM 723 O O . THR A 1 88 ? 0.248 3.794 -11.328 1.00 66.44 88 THR A O 1
ATOM 726 N N . VAL A 1 89 ? 1.152 3.074 -13.261 1.00 62.69 89 VAL A N 1
ATOM 727 C CA . VAL A 1 89 ? 2.025 4.205 -13.582 1.00 62.69 89 VAL A CA 1
ATOM 728 C C . VAL A 1 89 ? 1.564 4.795 -14.914 1.00 62.69 89 VAL A C 1
ATOM 730 O O . VAL A 1 89 ? 1.476 4.086 -15.914 1.00 62.69 89 VAL A O 1
ATOM 733 N N . SER A 1 90 ? 1.259 6.089 -14.960 1.00 57.94 90 SER A N 1
ATOM 734 C CA . SER A 1 90 ? 0.940 6.764 -16.222 1.00 57.94 90 SER A CA 1
ATOM 735 C C . SER A 1 90 ? 2.215 6.976 -17.037 1.00 57.94 90 SER A C 1
ATOM 737 O O . SER A 1 90 ? 3.180 7.546 -16.538 1.00 57.94 90 SER A O 1
ATOM 739 N N . VAL A 1 91 ? 2.227 6.549 -18.303 1.00 52.25 91 VAL A N 1
ATOM 740 C CA . VAL A 1 91 ? 3.384 6.756 -19.199 1.00 52.25 91 VAL A CA 1
ATOM 741 C C . VAL A 1 91 ? 3.395 8.185 -19.776 1.00 52.25 91 VAL A C 1
ATOM 743 O O . VAL A 1 91 ? 4.415 8.652 -20.268 1.00 52.25 91 VAL A O 1
ATOM 746 N N . PHE A 1 92 ? 2.279 8.915 -19.653 1.00 44.03 92 PHE A N 1
ATOM 747 C CA . PHE A 1 92 ? 1.989 10.155 -20.390 1.00 44.03 92 PHE A CA 1
ATOM 748 C C . PHE A 1 92 ? 2.681 11.408 -19.850 1.00 44.03 92 PHE A C 1
ATOM 750 O O . PHE A 1 92 ? 2.680 12.432 -20.519 1.00 44.03 92 PHE A O 1
ATOM 757 N N . GLU A 1 93 ? 3.327 11.332 -18.687 1.00 43.19 93 GLU A N 1
ATOM 758 C CA . GLU A 1 93 ? 4.106 12.445 -18.122 1.00 43.19 93 GLU A CA 1
ATOM 759 C C . GLU A 1 93 ? 5.626 12.277 -18.285 1.00 43.19 93 GLU A C 1
ATOM 761 O O . GLU A 1 93 ? 6.395 13.113 -17.820 1.00 43.19 93 GLU A O 1
ATOM 766 N N . ARG A 1 94 ? 6.101 11.228 -18.973 1.00 41.38 94 ARG A N 1
ATOM 767 C CA . ARG A 1 94 ? 7.541 10.934 -19.124 1.00 41.38 94 ARG A CA 1
ATOM 768 C C . ARG A 1 94 ? 8.193 11.556 -20.364 1.00 41.38 94 ARG A C 1
ATOM 770 O O . ARG A 1 94 ? 9.212 11.055 -20.826 1.00 41.38 94 ARG A O 1
ATOM 777 N N . GLU A 1 95 ? 7.680 12.684 -20.858 1.00 41.16 95 GLU A N 1
ATOM 778 C CA . GLU A 1 95 ? 8.469 13.523 -21.777 1.00 41.16 95 GLU A CA 1
ATOM 779 C C . GLU A 1 95 ? 9.701 14.148 -21.086 1.00 41.16 95 GLU A C 1
ATOM 781 O O . GLU A 1 95 ? 10.603 14.594 -21.784 1.00 41.16 95 GLU A O 1
ATOM 786 N N . HIS A 1 96 ? 9.822 14.052 -19.750 1.00 39.97 96 HIS A N 1
ATOM 787 C CA . HIS A 1 96 ? 11.077 14.198 -19.001 1.00 39.97 96 HIS A CA 1
ATOM 788 C C . HIS A 1 96 ? 11.087 13.243 -17.791 1.00 39.97 96 HIS A C 1
ATOM 790 O O . HIS A 1 96 ? 10.335 13.419 -16.839 1.00 39.97 96 HIS A O 1
ATOM 796 N N . LEU A 1 97 ? 11.948 12.221 -17.809 1.00 41.41 97 LEU A N 1
ATOM 797 C CA . LEU A 1 97 ? 12.144 11.209 -16.751 1.00 41.41 97 LEU A CA 1
ATOM 798 C C . LEU A 1 97 ? 12.653 11.765 -15.393 1.00 41.41 97 LEU A C 1
ATOM 800 O O . LEU A 1 97 ? 13.087 10.992 -14.546 1.00 41.41 97 LEU A O 1
ATOM 804 N N . GLU A 1 98 ? 12.602 13.075 -15.153 1.00 38.12 98 GLU A N 1
ATOM 805 C CA . GLU A 1 98 ? 13.304 13.751 -14.050 1.00 38.12 98 GLU A CA 1
ATOM 806 C C . GLU A 1 98 ? 12.584 13.731 -12.687 1.00 38.12 98 GLU A C 1
ATOM 808 O O . GLU A 1 98 ? 13.103 14.293 -11.726 1.00 38.12 98 GLU A O 1
ATOM 813 N N . SER A 1 99 ? 11.425 13.080 -12.542 1.00 42.78 99 SER A N 1
ATOM 814 C CA . SER A 1 99 ? 10.728 13.046 -11.241 1.00 42.78 99 SER A CA 1
ATOM 815 C C . SER A 1 99 ? 10.024 11.733 -10.886 1.00 42.78 99 SER A C 1
ATOM 817 O O . SER A 1 99 ? 9.148 11.724 -10.022 1.00 42.78 99 SER A O 1
ATOM 819 N N . ASN A 1 100 ? 10.404 10.599 -11.490 1.00 50.72 100 ASN A N 1
ATOM 820 C CA . ASN A 1 100 ? 9.926 9.290 -11.015 1.00 50.72 100 ASN A CA 1
ATOM 821 C C . ASN A 1 100 ? 10.731 8.833 -9.803 1.00 50.72 100 ASN A C 1
ATOM 823 O O . ASN A 1 100 ? 11.368 7.793 -9.874 1.00 50.72 100 ASN A O 1
ATOM 827 N N . GLN A 1 101 ? 10.686 9.604 -8.722 1.00 53.94 101 GLN A N 1
ATOM 828 C CA . GLN A 1 101 ? 11.388 9.293 -7.484 1.00 53.94 101 GLN A CA 1
ATOM 829 C C . GLN A 1 101 ? 10.870 7.962 -6.939 1.00 53.94 101 GLN A C 1
ATOM 831 O O . GLN A 1 101 ? 9.880 7.965 -6.235 1.00 53.94 101 GLN A O 1
ATOM 836 N N . PHE A 1 102 ? 11.483 6.810 -7.231 1.00 55.94 102 PHE A N 1
ATOM 837 C CA . PHE A 1 102 ? 11.072 5.528 -6.627 1.00 55.94 102 PHE A CA 1
ATOM 838 C C . PHE A 1 102 ? 11.362 5.480 -5.113 1.00 55.94 102 PHE A C 1
ATOM 840 O O . PHE A 1 102 ? 10.939 4.557 -4.414 1.00 55.94 102 PHE A O 1
ATOM 847 N N . GLY A 1 103 ? 12.022 6.515 -4.593 1.00 50.91 103 GLY A N 1
ATOM 848 C CA . GLY A 1 103 ? 12.080 6.863 -3.187 1.00 50.91 103 GLY A CA 1
ATOM 849 C C . GLY A 1 103 ? 12.596 8.288 -2.989 1.00 50.91 103 GLY A C 1
ATOM 850 O O . GLY A 1 103 ? 13.029 8.964 -3.919 1.00 50.91 103 GLY A O 1
ATOM 851 N N . ILE A 1 104 ? 12.572 8.750 -1.740 1.00 46.78 104 ILE A N 1
ATOM 852 C CA . ILE A 1 104 ? 13.247 9.991 -1.358 1.00 46.78 104 ILE A CA 1
ATOM 853 C C . ILE A 1 104 ? 14.758 9.757 -1.485 1.00 46.78 104 ILE A C 1
ATOM 855 O O . ILE A 1 104 ? 15.300 8.877 -0.818 1.00 46.78 104 ILE A O 1
ATOM 859 N N . GLY A 1 105 ? 15.440 10.557 -2.305 1.00 53.22 105 GLY A N 1
ATOM 860 C CA . GLY A 1 105 ? 16.904 10.557 -2.402 1.00 53.22 105 GLY A CA 1
ATOM 861 C C . GLY A 1 105 ? 17.505 9.693 -3.510 1.00 53.22 105 GLY A C 1
ATOM 862 O O . GLY A 1 105 ? 18.730 9.622 -3.586 1.00 53.22 105 GLY A O 1
ATOM 863 N N . THR A 1 106 ? 16.693 9.081 -4.377 1.00 56.34 106 THR A N 1
ATOM 864 C CA . THR A 1 106 ? 17.201 8.434 -5.591 1.00 56.34 106 THR A CA 1
ATOM 865 C C . THR A 1 106 ? 17.510 9.474 -6.664 1.00 56.34 106 THR A C 1
ATOM 867 O O . THR A 1 106 ? 16.780 10.447 -6.870 1.00 56.34 106 THR A O 1
ATOM 870 N N . SER A 1 107 ? 18.643 9.306 -7.338 1.00 64.44 107 SER A N 1
ATOM 871 C CA . SER A 1 107 ? 18.963 10.099 -8.524 1.00 64.44 107 SER A CA 1
ATOM 872 C C . SER A 1 107 ? 18.119 9.637 -9.722 1.00 64.44 107 SER A C 1
ATOM 874 O O . SER A 1 107 ? 17.755 8.461 -9.792 1.00 64.44 107 SER A O 1
ATOM 876 N N . PRO A 1 108 ? 17.895 10.486 -10.744 1.00 63.97 108 PRO A N 1
ATOM 877 C CA . PRO A 1 108 ? 17.209 10.065 -11.971 1.00 63.97 108 PRO A CA 1
ATOM 878 C C . PRO A 1 108 ? 17.827 8.819 -12.636 1.00 63.97 108 PRO A C 1
ATOM 880 O O . PRO A 1 108 ? 17.136 8.045 -13.296 1.00 63.97 108 PRO A O 1
ATOM 883 N N . ALA A 1 109 ? 19.135 8.600 -12.455 1.00 65.00 109 ALA A N 1
ATOM 884 C CA . ALA A 1 109 ? 19.827 7.412 -12.949 1.00 65.00 109 ALA A CA 1
ATOM 885 C C . ALA A 1 109 ? 19.439 6.135 -12.180 1.00 65.00 109 ALA A C 1
ATOM 887 O O . ALA A 1 109 ? 19.286 5.077 -12.792 1.00 65.00 109 ALA A O 1
ATOM 888 N N . GLU A 1 110 ? 19.258 6.230 -10.863 1.00 67.88 110 GLU A N 1
ATOM 889 C CA . GLU A 1 110 ? 18.804 5.122 -10.013 1.00 67.88 110 GLU A CA 1
ATOM 890 C C . GLU A 1 110 ? 17.326 4.802 -10.261 1.00 67.88 110 GLU A C 1
ATOM 892 O O . GLU A 1 110 ? 16.959 3.630 -10.352 1.00 67.88 110 GLU A O 1
ATOM 897 N N . ASP A 1 111 ? 16.490 5.819 -10.481 1.00 65.56 111 ASP A N 1
ATOM 898 C CA . ASP A 1 111 ? 15.085 5.634 -10.865 1.00 65.56 111 ASP A CA 1
ATOM 899 C C . ASP A 1 111 ? 14.961 4.918 -12.219 1.00 65.56 111 ASP A C 1
ATOM 901 O O . ASP A 1 111 ? 14.165 3.987 -12.382 1.00 65.56 111 ASP A O 1
ATOM 905 N N . ALA A 1 112 ? 15.789 5.302 -13.197 1.00 66.44 112 ALA A N 1
ATOM 906 C CA . ALA A 1 112 ? 15.849 4.631 -14.492 1.00 66.44 112 ALA A CA 1
ATOM 907 C C . ALA A 1 112 ? 16.330 3.174 -14.367 1.00 66.44 112 ALA A C 1
ATOM 909 O O . ALA A 1 112 ? 15.778 2.292 -15.027 1.00 66.44 112 ALA A O 1
ATOM 910 N N . ALA A 1 113 ? 17.328 2.905 -13.519 1.00 71.75 113 ALA A N 1
ATOM 911 C CA . ALA A 1 113 ? 17.793 1.545 -13.243 1.00 71.75 113 ALA A CA 1
ATOM 912 C C . ALA A 1 113 ? 16.690 0.687 -12.601 1.00 71.75 113 ALA A C 1
ATOM 914 O O . ALA A 1 113 ? 16.449 -0.432 -13.046 1.00 71.75 113 ALA A O 1
ATOM 915 N N . THR A 1 114 ? 15.961 1.249 -11.637 1.00 74.56 114 THR A N 1
ATOM 916 C CA . THR A 1 114 ? 14.838 0.594 -10.949 1.00 74.56 114 THR A CA 1
ATOM 917 C C . THR A 1 114 ? 13.724 0.227 -11.929 1.00 74.56 114 THR A C 1
ATOM 919 O O . THR A 1 114 ? 13.207 -0.888 -11.917 1.00 74.56 114 THR A O 1
ATOM 922 N N . PHE A 1 115 ? 13.372 1.136 -12.839 1.00 72.00 115 PHE A N 1
ATOM 923 C CA . PHE A 1 115 ? 12.356 0.862 -13.853 1.00 72.00 115 PHE A CA 1
ATOM 924 C C . PHE A 1 115 ? 12.790 -0.225 -14.849 1.00 72.00 115 PHE A C 1
ATOM 926 O O . PHE A 1 115 ? 11.980 -1.079 -15.212 1.00 72.00 115 PHE A O 1
ATOM 933 N N . ARG A 1 116 ? 14.063 -0.225 -15.271 1.00 72.19 116 ARG A N 1
ATOM 934 C CA . ARG A 1 116 ? 14.620 -1.302 -16.108 1.00 72.19 116 ARG A CA 1
ATOM 935 C C . ARG A 1 116 ? 14.560 -2.646 -15.393 1.00 72.19 116 ARG A C 1
ATOM 937 O O . ARG A 1 116 ? 14.102 -3.612 -15.988 1.00 72.19 116 ARG A O 1
ATOM 944 N N . GLU A 1 117 ? 14.907 -2.686 -14.112 1.00 77.12 117 GLU A N 1
ATOM 945 C CA . GLU A 1 117 ? 14.794 -3.895 -13.294 1.00 77.12 117 GLU A CA 1
ATOM 946 C C . GLU A 1 117 ? 13.347 -4.420 -13.249 1.00 77.12 117 GLU A C 1
ATOM 948 O O . GLU A 1 117 ? 13.117 -5.617 -13.417 1.00 77.12 117 GLU A O 1
ATOM 953 N N . MET A 1 118 ? 12.345 -3.543 -13.093 1.00 76.94 118 MET A N 1
ATOM 954 C CA . MET A 1 118 ? 10.933 -3.952 -13.144 1.00 76.94 118 MET A CA 1
ATOM 955 C C . MET A 1 118 ? 10.535 -4.548 -14.503 1.00 76.94 118 MET A C 1
ATOM 957 O O . MET A 1 118 ? 9.750 -5.498 -14.537 1.00 76.94 118 MET A O 1
ATOM 961 N N . LEU A 1 119 ? 11.047 -3.999 -15.612 1.00 72.19 119 LEU A N 1
ATOM 962 C CA . LEU A 1 119 ? 10.832 -4.546 -16.958 1.00 72.19 119 LEU A CA 1
ATOM 963 C C . LEU A 1 119 ? 11.486 -5.923 -17.105 1.00 72.19 119 LEU A C 1
ATOM 965 O O . LEU A 1 119 ? 10.812 -6.872 -17.499 1.00 72.19 119 LEU A O 1
ATOM 969 N N . GLU A 1 120 ? 12.763 -6.047 -16.739 1.00 73.81 120 GLU A N 1
ATOM 970 C CA . GLU A 1 120 ? 13.534 -7.298 -16.809 1.00 73.81 120 GLU A CA 1
ATOM 971 C C . GLU A 1 120 ? 12.883 -8.418 -15.996 1.00 73.81 120 GLU A C 1
ATOM 973 O O . GLU A 1 120 ? 12.811 -9.565 -16.441 1.00 73.81 120 GLU A O 1
ATOM 978 N N . LYS A 1 121 ? 12.358 -8.079 -14.816 1.00 77.12 121 LYS A N 1
ATOM 979 C CA . LYS A 1 121 ? 11.652 -9.015 -13.932 1.00 77.12 121 LYS A CA 1
ATOM 980 C C . LYS A 1 121 ? 10.194 -9.254 -14.339 1.00 77.12 121 LYS A C 1
ATOM 982 O O . LYS A 1 121 ? 9.517 -10.091 -13.742 1.00 77.12 121 LYS A O 1
ATOM 987 N N . GLY A 1 122 ? 9.689 -8.544 -15.349 1.00 72.38 122 GLY A N 1
ATOM 988 C CA . GLY A 1 122 ? 8.320 -8.685 -15.842 1.00 72.38 122 GLY A CA 1
ATOM 989 C C . GLY A 1 122 ? 7.249 -8.176 -14.873 1.00 72.38 122 GLY A C 1
ATOM 990 O O . GLY A 1 122 ? 6.090 -8.590 -14.974 1.00 72.38 122 GLY A O 1
ATOM 991 N N . TYR A 1 123 ? 7.606 -7.279 -13.948 1.00 77.88 123 TYR A N 1
ATOM 992 C CA . TYR A 1 123 ? 6.688 -6.654 -12.988 1.00 77.88 123 TYR A CA 1
ATOM 993 C C . TYR A 1 123 ? 5.796 -5.585 -13.615 1.00 77.88 123 TYR A C 1
ATOM 995 O O . TYR A 1 123 ? 4.946 -5.029 -12.935 1.00 77.88 123 TYR A O 1
ATOM 1003 N N . LEU A 1 124 ? 5.948 -5.287 -14.900 1.00 71.00 124 LEU A N 1
ATOM 1004 C CA . LEU A 1 124 ? 5.137 -4.300 -15.600 1.00 71.00 124 LEU A CA 1
ATOM 1005 C C . LEU A 1 124 ? 4.166 -4.985 -16.586 1.00 71.00 124 LEU A C 1
ATOM 1007 O O . LEU A 1 124 ? 4.447 -6.055 -17.129 1.00 71.00 124 LEU A O 1
ATOM 1011 N N . CYS A 1 125 ? 2.997 -4.382 -16.815 1.00 60.66 125 CYS A N 1
ATOM 1012 C CA . CYS A 1 125 ? 2.061 -4.692 -17.908 1.00 60.66 125 CYS A CA 1
ATOM 1013 C C . CYS A 1 125 ? 1.550 -3.399 -18.550 1.00 60.66 125 CYS A C 1
ATOM 1015 O O . CYS A 1 125 ? 1.402 -2.412 -17.852 1.00 60.66 125 CYS A O 1
ATOM 1017 N N . ILE A 1 126 ? 1.249 -3.353 -19.851 1.00 58.09 126 ILE A N 1
ATOM 1018 C CA . ILE A 1 126 ? 0.616 -2.169 -20.453 1.00 58.09 126 ILE A CA 1
ATOM 1019 C C . ILE A 1 126 ? -0.894 -2.297 -20.274 1.00 58.09 126 ILE A C 1
ATOM 1021 O O . ILE A 1 126 ? -1.526 -3.289 -20.648 1.00 58.09 126 ILE A O 1
ATOM 1025 N N . VAL A 1 127 ? -1.468 -1.247 -19.709 1.00 54.28 127 VAL A N 1
ATOM 1026 C CA . VAL A 1 127 ? -2.899 -1.002 -19.675 1.00 54.28 127 VAL A CA 1
ATOM 1027 C C . VAL A 1 127 ? -3.163 0.104 -20.690 1.00 54.28 127 VAL A C 1
ATOM 1029 O O . VAL A 1 127 ? -2.853 1.276 -20.476 1.00 54.28 127 VAL A O 1
ATOM 1032 N N . GLU A 1 128 ? -3.687 -0.281 -21.850 1.00 49.25 128 GLU A N 1
ATOM 1033 C CA . GLU A 1 128 ? -4.030 0.683 -22.888 1.00 49.25 128 GLU A CA 1
ATOM 1034 C C . GLU A 1 128 ? -5.448 1.203 -22.635 1.00 49.25 128 GLU A C 1
ATOM 1036 O O . GLU A 1 128 ? -6.423 0.449 -22.678 1.00 49.25 128 GLU A O 1
ATOM 1041 N N . HIS A 1 129 ? -5.562 2.500 -22.357 1.00 49.19 129 HIS A N 1
ATOM 1042 C CA . HIS A 1 129 ? -6.830 3.214 -22.317 1.00 49.19 129 HIS A CA 1
ATOM 1043 C C . HIS A 1 129 ? -7.057 3.858 -23.686 1.00 49.19 129 HIS A C 1
ATOM 1045 O O . HIS A 1 129 ? -6.865 5.058 -23.877 1.00 49.19 129 HIS A O 1
ATOM 1051 N N . ILE A 1 130 ? -7.457 3.034 -24.659 1.00 44.22 130 ILE A N 1
ATOM 1052 C CA . ILE A 1 130 ? -8.009 3.542 -25.915 1.00 44.22 130 ILE A CA 1
ATOM 1053 C C . ILE A 1 130 ? -9.492 3.793 -25.671 1.00 44.22 130 ILE A C 1
ATOM 1055 O O . ILE A 1 130 ? -10.275 2.845 -25.649 1.00 44.22 130 ILE A O 1
ATOM 1059 N N . ASP A 1 131 ? -9.854 5.067 -25.523 1.00 45.25 131 ASP A N 1
ATOM 1060 C CA . ASP A 1 131 ? -11.237 5.529 -25.375 1.00 45.25 131 ASP A CA 1
ATOM 1061 C C . ASP A 1 131 ? -11.897 5.115 -24.034 1.00 45.25 131 ASP A C 1
ATOM 1063 O O . ASP A 1 131 ? -11.638 4.059 -23.453 1.00 45.25 131 ASP A O 1
ATOM 1067 N N . GLN A 1 132 ? -12.765 5.975 -23.497 1.00 43.41 132 GLN A N 1
ATOM 1068 C CA . GLN A 1 132 ? -13.356 5.872 -22.152 1.00 43.41 132 GLN A CA 1
ATOM 1069 C C . GLN A 1 132 ? -14.241 4.625 -21.949 1.00 43.41 132 GLN A C 1
ATOM 1071 O O . GLN A 1 132 ? -14.720 4.377 -20.842 1.00 43.41 132 GLN A O 1
ATOM 1076 N N . THR A 1 133 ? -14.459 3.821 -22.992 1.00 46.19 133 THR A N 1
ATOM 1077 C CA . THR A 1 133 ? -15.447 2.736 -23.012 1.00 46.19 133 THR A CA 1
ATOM 1078 C C . THR A 1 133 ? -14.859 1.322 -23.036 1.00 46.19 133 THR A C 1
ATOM 1080 O O . THR A 1 133 ? -15.611 0.373 -22.812 1.00 46.19 133 THR A O 1
ATOM 1083 N N . GLN A 1 134 ? -13.548 1.126 -23.252 1.00 46.47 134 GLN A N 1
ATOM 1084 C CA . GLN A 1 134 ? -12.953 -0.221 -23.304 1.00 46.47 134 GLN A CA 1
ATOM 1085 C C . GLN A 1 134 ? -11.575 -0.297 -22.634 1.00 46.47 134 GLN A C 1
ATOM 1087 O O . GLN A 1 134 ? -10.557 0.065 -23.213 1.00 46.47 134 GLN A O 1
ATOM 1092 N N . ARG A 1 135 ? -11.521 -0.870 -21.425 1.00 49.16 135 ARG A N 1
ATOM 1093 C CA . ARG A 1 135 ? -10.255 -1.299 -20.809 1.00 49.16 135 ARG A CA 1
ATOM 1094 C C . ARG A 1 135 ? -9.810 -2.614 -21.458 1.00 49.16 135 ARG A C 1
ATOM 1096 O O . ARG A 1 135 ? -10.529 -3.607 -21.358 1.00 49.16 135 ARG A O 1
ATOM 1103 N N . LYS A 1 136 ? -8.637 -2.642 -22.098 1.00 49.03 136 LYS A N 1
ATOM 1104 C CA . LYS A 1 136 ? -7.996 -3.878 -22.585 1.00 49.03 136 LYS A CA 1
ATOM 1105 C C . LYS A 1 136 ? -6.604 -4.015 -21.970 1.00 49.03 136 LYS A C 1
ATOM 1107 O O . LYS A 1 136 ? -5.812 -3.079 -21.996 1.00 49.03 136 LYS A O 1
ATOM 1112 N N . THR A 1 137 ? -6.310 -5.187 -21.415 1.00 44.31 137 THR A N 1
ATOM 1113 C CA . THR A 1 137 ? -4.970 -5.536 -20.922 1.00 44.31 137 THR A CA 1
ATOM 1114 C C . THR A 1 137 ? -4.151 -6.116 -22.070 1.00 44.31 137 THR A C 1
ATOM 1116 O O . THR A 1 137 ? -4.621 -7.037 -22.741 1.00 44.31 137 THR A O 1
ATOM 1119 N N . ILE A 1 138 ? -2.939 -5.603 -22.289 1.00 48.66 138 ILE A N 1
ATOM 1120 C CA . ILE A 1 138 ? -1.994 -6.130 -23.282 1.00 48.66 138 ILE A CA 1
ATOM 1121 C C . ILE A 1 138 ? -0.774 -6.664 -22.527 1.00 48.66 138 ILE A C 1
ATOM 1123 O O . ILE A 1 138 ? -0.225 -5.987 -21.655 1.00 48.66 138 ILE A O 1
ATOM 1127 N N . ASP A 1 139 ? -0.368 -7.898 -22.829 1.00 45.34 139 ASP A N 1
ATOM 1128 C CA . ASP A 1 139 ? 0.858 -8.462 -22.264 1.00 45.34 139 ASP A CA 1
ATOM 1129 C C . ASP A 1 139 ? 2.085 -7.829 -22.925 1.00 45.34 139 ASP A C 1
ATOM 1131 O O . ASP A 1 139 ? 2.150 -7.699 -24.146 1.00 45.34 139 ASP A O 1
ATOM 1135 N N . ILE A 1 140 ? 3.056 -7.435 -22.105 1.00 45.78 140 ILE A N 1
ATOM 1136 C CA . ILE A 1 140 ? 4.251 -6.698 -22.539 1.00 45.78 140 ILE A CA 1
ATOM 1137 C C . ILE A 1 140 ? 5.510 -7.532 -22.447 1.00 45.78 140 ILE A C 1
ATOM 1139 O O . ILE A 1 140 ? 6.608 -6.994 -22.471 1.00 45.78 140 ILE A O 1
ATOM 1143 N N . SER A 1 141 ? 5.362 -8.850 -22.389 1.00 43.38 141 SER A N 1
ATOM 1144 C CA . SER A 1 141 ? 6.471 -9.796 -22.499 1.00 43.38 141 SER A CA 1
ATOM 1145 C C . SER A 1 141 ? 7.347 -9.581 -23.751 1.00 43.38 141 SER A C 1
ATOM 1147 O O . SER A 1 141 ? 8.448 -10.119 -23.807 1.00 43.38 141 SER A O 1
ATOM 1149 N N . GLY A 1 142 ? 6.898 -8.780 -24.731 1.00 39.03 142 GLY A N 1
ATOM 1150 C CA . GLY A 1 142 ? 7.679 -8.335 -25.894 1.00 39.03 142 GLY A CA 1
ATOM 1151 C C . GLY A 1 142 ? 8.375 -6.968 -25.777 1.00 39.03 142 GLY A C 1
ATOM 1152 O O . GLY A 1 142 ? 9.092 -6.594 -26.700 1.00 39.03 142 GLY A O 1
ATOM 1153 N N . VAL A 1 143 ? 8.179 -6.219 -24.688 1.00 47.22 143 VAL A N 1
ATOM 1154 C CA . VAL A 1 143 ? 8.879 -4.956 -24.414 1.00 47.22 143 VAL A CA 1
ATOM 1155 C C . VAL A 1 143 ? 10.131 -5.280 -23.606 1.00 47.22 143 VAL A C 1
ATOM 1157 O O . VAL A 1 143 ? 10.043 -5.561 -22.411 1.00 47.22 143 VAL A O 1
ATOM 1160 N N . THR A 1 144 ? 11.298 -5.264 -24.247 1.00 48.59 144 THR A N 1
ATOM 1161 C CA . THR A 1 144 ? 12.579 -5.433 -23.553 1.00 48.59 144 THR A CA 1
ATOM 1162 C C . THR A 1 144 ? 13.127 -4.068 -23.121 1.00 48.59 144 THR A C 1
ATOM 1164 O O . THR A 1 144 ? 12.760 -3.047 -23.714 1.00 48.59 144 THR A O 1
ATOM 1167 N N . PRO A 1 145 ? 14.005 -3.999 -22.104 1.00 44.47 145 PRO A N 1
ATOM 1168 C CA . PRO A 1 145 ? 14.667 -2.749 -21.721 1.00 44.47 145 PRO A CA 1
ATOM 1169 C C . PRO A 1 145 ? 15.347 -2.042 -22.904 1.00 44.47 145 PRO A C 1
ATOM 1171 O O . PRO A 1 145 ? 15.338 -0.816 -22.986 1.00 44.47 145 PRO A O 1
ATOM 1174 N N . GLU A 1 146 ? 15.887 -2.811 -23.851 1.00 41.78 146 GLU A N 1
ATOM 1175 C CA . GLU A 1 146 ? 16.573 -2.316 -25.047 1.00 41.78 146 GLU A CA 1
ATOM 1176 C C . GLU A 1 146 ? 15.610 -1.812 -26.131 1.00 41.78 146 GLU A C 1
ATOM 1178 O O . GLU A 1 146 ? 15.944 -0.876 -26.859 1.00 41.78 146 GLU A O 1
ATOM 1183 N N . THR A 1 147 ? 14.419 -2.410 -26.264 1.00 39.38 147 THR A N 1
ATOM 1184 C CA . THR A 1 147 ? 13.402 -1.955 -27.229 1.00 39.38 147 THR A CA 1
ATOM 1185 C C . THR A 1 147 ? 12.529 -0.839 -26.677 1.00 39.38 147 THR A C 1
ATOM 1187 O O . THR A 1 147 ? 11.967 -0.080 -27.460 1.00 39.38 147 THR A O 1
ATOM 1190 N N . TRP A 1 148 ? 12.446 -0.686 -25.355 1.00 40.75 148 TRP A N 1
ATOM 1191 C CA . TRP A 1 148 ? 11.738 0.418 -24.711 1.00 40.75 148 TRP A CA 1
ATOM 1192 C C . TRP A 1 148 ? 12.362 1.773 -25.063 1.00 40.75 148 TRP A C 1
ATOM 1194 O O . TRP A 1 148 ? 11.657 2.668 -25.524 1.00 40.75 148 TRP A O 1
ATOM 1204 N N . ASP A 1 149 ? 13.690 1.901 -24.968 1.00 35.56 149 ASP A N 1
ATOM 1205 C CA . ASP A 1 149 ? 14.398 3.128 -25.371 1.00 35.56 149 ASP A CA 1
ATOM 1206 C C . ASP A 1 149 ? 14.261 3.412 -26.892 1.00 35.56 149 ASP A C 1
ATOM 1208 O O . ASP A 1 149 ? 14.355 4.563 -27.326 1.00 35.56 149 ASP A O 1
ATOM 1212 N N . ALA A 1 150 ? 13.985 2.394 -27.724 1.00 26.36 150 ALA A N 1
ATOM 1213 C CA . ALA A 1 150 ? 13.827 2.520 -29.180 1.00 26.36 150 ALA A CA 1
ATOM 1214 C C . ALA A 1 150 ? 12.373 2.774 -29.645 1.00 26.36 150 ALA A C 1
ATOM 1216 O O . ALA A 1 150 ? 12.166 3.537 -30.590 1.00 26.36 150 ALA A O 1
ATOM 1217 N N . GLU A 1 151 ? 11.360 2.196 -28.989 1.00 32.66 151 GLU A N 1
ATOM 1218 C CA . GLU A 1 151 ? 9.935 2.429 -29.292 1.00 32.66 151 GLU A CA 1
ATOM 1219 C C . GLU A 1 151 ? 9.423 3.759 -28.727 1.00 32.66 151 GLU A C 1
ATOM 1221 O O . GLU A 1 151 ? 8.575 4.403 -29.349 1.00 32.66 151 GLU A O 1
ATOM 1226 N N . VAL A 1 152 ? 9.982 4.233 -27.608 1.00 32.69 152 VAL A N 1
ATOM 1227 C CA . VAL A 1 152 ? 9.663 5.556 -27.036 1.00 32.69 152 VAL A CA 1
ATOM 1228 C C . VAL A 1 152 ? 10.118 6.702 -27.958 1.00 32.69 152 VAL A C 1
ATOM 1230 O O . VAL A 1 152 ? 9.549 7.789 -27.926 1.00 32.69 152 VAL A O 1
ATOM 1233 N N . ASN A 1 153 ? 11.058 6.453 -28.877 1.00 26.98 153 ASN A N 1
ATOM 1234 C CA . ASN A 1 153 ? 11.501 7.436 -29.872 1.00 26.98 153 ASN A CA 1
ATOM 1235 C C . ASN A 1 153 ? 10.607 7.533 -31.127 1.00 26.98 153 ASN A C 1
ATOM 1237 O O . ASN A 1 153 ? 10.849 8.380 -31.989 1.00 26.98 153 ASN A O 1
ATOM 1241 N N . ALA A 1 154 ? 9.553 6.720 -31.250 1.00 28.02 154 ALA A N 1
ATOM 1242 C CA . ALA A 1 154 ? 8.698 6.687 -32.436 1.00 28.02 154 ALA A CA 1
ATOM 1243 C C . ALA A 1 154 ? 7.236 7.048 -32.129 1.00 28.02 154 ALA A C 1
ATOM 1245 O O . ALA A 1 154 ? 6.336 6.241 -32.347 1.00 28.02 154 ALA A O 1
ATOM 1246 N N . LYS A 1 155 ? 7.005 8.287 -31.665 1.00 29.00 155 LYS A N 1
ATOM 1247 C CA . LYS A 1 155 ? 5.941 9.225 -32.107 1.00 29.00 155 LYS A CA 1
ATOM 1248 C C . LYS A 1 155 ? 5.801 10.370 -31.098 1.00 29.00 155 LYS A C 1
ATOM 1250 O O . LYS A 1 155 ? 4.873 10.409 -30.300 1.00 29.00 155 LYS A O 1
ATOM 1255 N N . TYR A 1 156 ? 6.695 11.349 -31.199 1.00 30.95 156 TYR A N 1
ATOM 1256 C CA . TYR A 1 156 ? 6.441 12.673 -30.637 1.00 30.95 156 TYR A CA 1
ATOM 1257 C C . TYR A 1 156 ? 5.389 13.387 -31.492 1.00 30.95 156 TYR A C 1
ATOM 1259 O O . TYR A 1 156 ? 5.670 13.865 -32.593 1.00 30.95 156 TYR A O 1
ATOM 1267 N N . GLY A 1 157 ? 4.159 13.421 -30.986 1.00 29.28 157 GLY A N 1
ATOM 1268 C CA . GLY A 1 157 ? 3.080 14.287 -31.444 1.00 29.28 157 GLY A CA 1
ATOM 1269 C C . GLY A 1 157 ? 2.728 15.260 -30.325 1.00 29.28 157 GLY A C 1
ATOM 1270 O O . GLY A 1 157 ? 1.939 14.943 -29.450 1.00 29.28 157 GLY A O 1
ATOM 1271 N N . TYR A 1 158 ? 3.355 16.431 -30.355 1.00 34.16 158 TYR A N 1
ATOM 1272 C CA . TYR A 1 158 ? 3.178 17.550 -29.428 1.00 34.16 158 TYR A CA 1
ATOM 1273 C C . TYR A 1 158 ? 1.692 17.931 -29.242 1.00 34.16 158 TYR A C 1
ATOM 1275 O O . TYR A 1 158 ? 1.051 18.262 -30.242 1.00 34.16 158 TYR A O 1
ATOM 1283 N N . ARG A 1 159 ? 1.192 17.973 -27.992 1.00 34.00 159 ARG A N 1
ATOM 1284 C CA . ARG A 1 159 ? 0.244 18.964 -27.409 1.00 34.00 159 ARG A CA 1
ATOM 1285 C C . ARG A 1 159 ? -0.507 18.384 -26.205 1.00 34.00 159 ARG A C 1
ATOM 1287 O O . ARG A 1 159 ? -1.577 17.810 -26.328 1.00 34.00 159 ARG A O 1
ATOM 1294 N N . LEU A 1 160 ? 0.005 18.672 -25.012 1.00 42.88 160 LEU A N 1
ATOM 1295 C CA . LEU A 1 160 ? -0.807 18.677 -23.800 1.00 42.88 160 LEU A CA 1
ATOM 1296 C C . LEU A 1 160 ? -1.981 19.661 -23.961 1.00 42.88 160 LEU A C 1
ATOM 1298 O O . LEU A 1 160 ? -1.771 20.821 -24.323 1.00 42.88 160 LEU A O 1
ATOM 1302 N N . ARG A 1 161 ? -3.174 19.191 -23.575 1.00 43.94 161 ARG A N 1
ATOM 1303 C CA . ARG A 1 161 ? -4.471 19.892 -23.458 1.00 43.94 161 ARG A CA 1
ATOM 1304 C C . ARG A 1 161 ? -5.303 19.976 -24.740 1.00 43.94 161 ARG A C 1
ATOM 1306 O O . ARG A 1 161 ? -5.322 21.015 -25.391 1.00 43.94 161 ARG A O 1
ATOM 1313 N N . GLN A 1 162 ? -6.089 18.931 -24.994 1.00 36.94 162 GLN A N 1
ATOM 1314 C CA . GLN A 1 162 ? -7.533 18.989 -25.281 1.00 36.94 162 GLN A CA 1
ATOM 1315 C C . GLN A 1 162 ? -8.034 17.562 -25.550 1.00 36.94 162 GLN A C 1
ATOM 1317 O O . GLN A 1 162 ? -7.472 16.881 -26.389 1.00 36.94 162 GLN A O 1
ATOM 1322 N N . ASP A 1 163 ? -9.053 17.132 -24.805 1.00 43.53 163 ASP A N 1
ATOM 1323 C CA . ASP A 1 163 ? -10.050 16.110 -25.158 1.00 43.53 163 ASP A CA 1
ATOM 1324 C C . ASP A 1 163 ? -9.578 14.819 -25.876 1.00 43.53 163 ASP A C 1
ATOM 1326 O O . ASP A 1 163 ? -9.284 14.810 -27.066 1.00 43.53 163 ASP A O 1
ATOM 1330 N N . ASN A 1 164 ? -9.686 13.678 -25.178 1.00 44.56 164 ASN A N 1
ATOM 1331 C CA . ASN A 1 164 ? -9.632 12.312 -25.738 1.00 44.56 164 ASN A CA 1
ATOM 1332 C C . ASN A 1 164 ? -8.281 11.761 -26.226 1.00 44.56 164 ASN A C 1
ATOM 1334 O O . ASN A 1 164 ? -8.277 10.795 -26.994 1.00 44.56 164 ASN A O 1
ATOM 1338 N N . ASP A 1 165 ? -7.140 12.268 -25.756 1.00 46.53 165 ASP A N 1
ATOM 1339 C CA . ASP A 1 165 ? -5.874 11.621 -26.115 1.00 46.53 165 ASP A CA 1
ATOM 1340 C C . ASP A 1 165 ? -5.746 10.214 -25.494 1.00 46.53 165 ASP A C 1
ATOM 1342 O O . ASP A 1 165 ? -5.957 10.040 -24.285 1.00 46.53 165 ASP A O 1
ATOM 1346 N N . PRO A 1 166 ? -5.409 9.189 -26.305 1.00 51.19 166 PRO A N 1
ATOM 1347 C CA . PRO A 1 166 ? -5.293 7.817 -25.846 1.00 51.19 166 PRO A CA 1
ATOM 1348 C C . PRO A 1 166 ? -4.091 7.661 -24.919 1.00 51.19 166 PRO A C 1
ATOM 1350 O O . PRO A 1 166 ? -2.957 7.499 -25.349 1.00 51.19 166 PRO A O 1
ATOM 1353 N N . TYR A 1 167 ? -4.419 7.643 -23.639 1.00 50.09 167 TYR A N 1
ATOM 1354 C CA . TYR A 1 167 ? -3.732 7.039 -22.517 1.00 50.09 167 TYR A CA 1
ATOM 1355 C C . TYR A 1 167 ? -3.090 5.654 -22.661 1.00 50.09 167 TYR A C 1
ATOM 1357 O O . TYR A 1 167 ? -3.804 4.670 -22.814 1.00 50.09 167 TYR A O 1
ATOM 1365 N N . ARG A 1 168 ? -1.789 5.501 -22.454 1.00 52.66 168 ARG A N 1
ATOM 1366 C CA . ARG A 1 168 ? -1.142 4.240 -22.069 1.00 52.66 168 ARG A CA 1
ATOM 1367 C C . ARG A 1 168 ? -0.650 4.386 -20.642 1.00 52.66 168 ARG A C 1
ATOM 1369 O O . ARG A 1 168 ? 0.191 5.234 -20.338 1.00 52.66 168 ARG A O 1
ATOM 1376 N N . SER A 1 169 ? -1.191 3.577 -19.753 1.00 57.28 169 SER A N 1
ATOM 1377 C CA . SER A 1 169 ? -0.607 3.362 -18.439 1.00 57.28 169 SER A CA 1
ATOM 1378 C C . SER A 1 169 ? 0.124 2.028 -18.450 1.00 57.28 169 SER A C 1
ATOM 1380 O O . SER A 1 169 ? -0.125 1.148 -19.272 1.00 57.28 169 SER A O 1
ATOM 1382 N N . VAL A 1 170 ? 1.083 1.888 -17.553 1.00 62.84 170 VAL A N 1
ATOM 1383 C CA . VAL A 1 170 ? 1.715 0.616 -17.255 1.00 62.84 170 VAL A CA 1
ATOM 1384 C C . VAL A 1 170 ? 1.191 0.183 -15.892 1.00 62.84 170 VAL A C 1
ATOM 1386 O O . VAL A 1 170 ? 1.381 0.878 -14.899 1.00 62.84 170 VAL A O 1
ATOM 1389 N N . GLY A 1 171 ? 0.473 -0.930 -15.839 1.00 66.00 171 GLY A N 1
ATOM 1390 C CA . GLY A 1 171 ? 0.141 -1.607 -14.599 1.00 66.00 171 GLY A CA 1
ATOM 1391 C C . GLY A 1 171 ? 1.372 -2.265 -13.985 1.00 66.00 171 GLY A C 1
ATOM 1392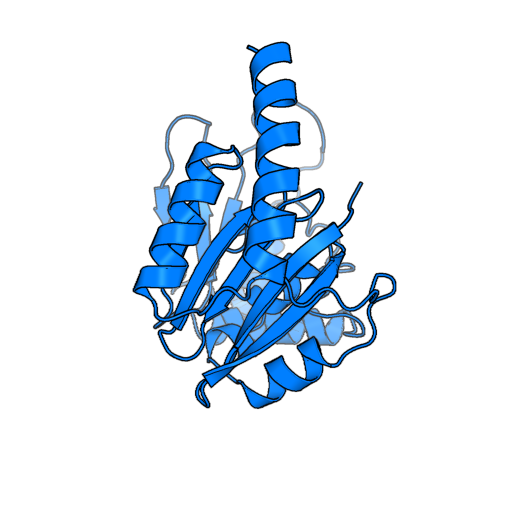 O O . GLY A 1 171 ? 2.300 -2.668 -14.687 1.00 66.00 171 GLY A O 1
ATOM 1393 N N . ILE A 1 172 ? 1.371 -2.382 -12.665 1.00 72.94 172 ILE A N 1
ATOM 1394 C CA . ILE A 1 172 ? 2.390 -3.109 -11.917 1.00 72.94 172 ILE A CA 1
ATOM 1395 C C . ILE A 1 172 ? 1.799 -4.448 -11.495 1.00 72.94 172 ILE A C 1
ATOM 1397 O O . ILE A 1 172 ? 0.710 -4.526 -10.926 1.00 72.94 172 ILE A O 1
ATOM 1401 N N . LYS A 1 173 ? 2.529 -5.516 -11.791 1.00 74.50 173 LYS A N 1
ATOM 1402 C CA . LYS A 1 173 ? 2.273 -6.858 -11.296 1.00 74.50 173 LYS A CA 1
ATOM 1403 C C . LYS A 1 173 ? 2.955 -6.993 -9.943 1.00 74.50 173 LYS A C 1
ATOM 1405 O O . LYS A 1 173 ? 4.160 -6.793 -9.828 1.00 74.50 173 LYS A O 1
ATOM 1410 N N . TYR A 1 174 ? 2.177 -7.406 -8.953 1.00 78.62 174 TYR A N 1
ATOM 1411 C CA . TYR A 1 174 ? 2.657 -7.685 -7.609 1.00 78.62 174 TYR A CA 1
ATOM 1412 C C . TYR A 1 174 ? 2.592 -9.194 -7.328 1.00 78.62 174 TYR A C 1
ATOM 1414 O O . TYR A 1 174 ? 1.639 -9.662 -6.701 1.00 78.62 174 TYR A O 1
ATOM 1422 N N . PRO A 1 175 ? 3.531 -10.005 -7.853 1.00 78.12 175 PRO A N 1
ATOM 1423 C CA . PRO A 1 175 ? 3.512 -11.449 -7.658 1.00 78.12 175 PRO A CA 1
ATOM 1424 C C . PRO A 1 175 ? 3.479 -11.816 -6.173 1.00 78.12 175 PRO A C 1
ATOM 1426 O O . PRO A 1 175 ? 4.325 -11.407 -5.385 1.00 78.12 175 PRO A O 1
ATOM 1429 N N . GLY A 1 176 ? 2.491 -12.626 -5.801 1.00 82.44 176 GLY A N 1
ATOM 1430 C CA . GLY A 1 176 ? 2.328 -13.090 -4.428 1.00 82.44 176 GLY A CA 1
ATOM 1431 C C . GLY A 1 176 ? 1.742 -12.058 -3.466 1.00 82.44 176 GLY A C 1
ATOM 1432 O O . GLY A 1 176 ? 1.645 -12.384 -2.289 1.00 82.44 176 GLY A O 1
ATOM 1433 N N . TRP A 1 177 ? 1.330 -10.878 -3.942 1.00 89.12 177 TRP A N 1
ATOM 1434 C CA . TRP A 1 177 ? 0.582 -9.902 -3.153 1.00 89.12 177 TRP A CA 1
ATOM 1435 C C . TRP A 1 177 ? -0.879 -9.814 -3.593 1.00 89.12 177 TRP A C 1
ATOM 1437 O O . TRP A 1 177 ? -1.209 -9.959 -4.771 1.00 89.12 177 TRP A O 1
ATOM 1447 N N . THR A 1 178 ? -1.753 -9.507 -2.640 1.00 90.06 178 THR A N 1
ATOM 1448 C CA . THR A 1 178 ? -3.169 -9.201 -2.872 1.00 90.06 178 THR A CA 1
ATOM 1449 C C . THR A 1 178 ? -3.438 -7.739 -2.543 1.00 90.06 178 THR A C 1
ATOM 1451 O O . THR A 1 178 ? -3.032 -7.267 -1.490 1.00 90.06 178 THR A O 1
ATOM 1454 N N . PHE A 1 179 ? -4.157 -7.021 -3.406 1.00 87.62 179 PHE A N 1
ATOM 1455 C CA . PHE A 1 179 ? -4.601 -5.653 -3.131 1.00 87.62 179 PHE A CA 1
ATOM 1456 C C . PHE A 1 179 ? -6.110 -5.648 -2.899 1.00 87.62 179 PHE A C 1
ATOM 1458 O O . PHE A 1 179 ? -6.874 -6.110 -3.749 1.00 87.62 179 PHE A O 1
ATOM 1465 N N . LYS A 1 180 ? -6.538 -5.128 -1.750 1.00 90.88 180 LYS A N 1
ATOM 1466 C CA . LYS A 1 180 ? -7.946 -4.918 -1.411 1.00 90.88 180 LYS A CA 1
ATOM 1467 C C . LYS A 1 180 ? -8.235 -3.427 -1.390 1.00 90.88 180 LYS A C 1
ATOM 1469 O O . LYS A 1 180 ? -7.638 -2.701 -0.604 1.00 90.88 180 LYS A O 1
ATOM 1474 N N . HIS A 1 181 ? -9.140 -2.990 -2.255 1.00 88.31 181 HIS A N 1
ATOM 1475 C CA . HIS A 1 181 ? -9.538 -1.592 -2.363 1.00 88.31 181 HIS A CA 1
ATOM 1476 C C . HIS A 1 181 ? -10.888 -1.372 -1.690 1.00 88.31 181 HIS A C 1
ATOM 1478 O O . HIS A 1 181 ? -11.797 -2.186 -1.851 1.00 88.31 181 HIS A O 1
ATOM 1484 N N . TYR A 1 182 ? -10.999 -0.261 -0.975 1.00 89.69 182 TYR A N 1
ATOM 1485 C CA . TYR A 1 182 ? -12.208 0.170 -0.288 1.00 89.69 182 TYR A CA 1
ATOM 1486 C C . TYR A 1 182 ? -12.577 1.575 -0.755 1.00 89.69 182 TYR A C 1
ATOM 1488 O O 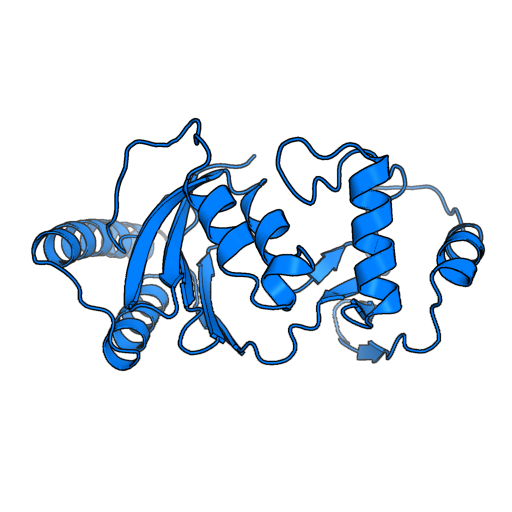. TYR A 1 182 ? -11.693 2.389 -1.039 1.00 89.69 182 TYR A O 1
ATOM 1496 N N . ASP A 1 183 ? -13.876 1.855 -0.812 1.00 88.88 183 ASP A N 1
ATOM 1497 C CA . ASP A 1 183 ? -14.375 3.193 -1.111 1.00 88.88 183 ASP A CA 1
ATOM 1498 C C . ASP A 1 183 ? -13.968 4.177 -0.007 1.00 88.88 183 ASP A C 1
ATOM 1500 O O . ASP A 1 183 ? -13.883 3.822 1.169 1.00 88.88 183 ASP A O 1
ATOM 1504 N N . VAL A 1 184 ? -13.712 5.428 -0.387 1.00 88.69 184 VAL A N 1
ATOM 1505 C CA . VAL A 1 184 ? -13.266 6.483 0.537 1.00 88.69 184 VAL A CA 1
ATOM 1506 C C . VAL A 1 184 ? -14.488 7.159 1.151 1.00 88.69 184 VAL A C 1
ATOM 1508 O O . VAL A 1 184 ? -14.809 8.307 0.858 1.00 88.69 184 VAL A O 1
ATOM 1511 N N . CYS A 1 185 ? -15.216 6.384 1.944 1.00 90.12 185 CYS A N 1
ATOM 1512 C CA . CYS A 1 185 ? -16.404 6.802 2.680 1.00 90.12 185 CYS A CA 1
ATOM 1513 C C . CYS A 1 185 ? -16.473 6.065 4.019 1.00 90.12 185 CYS A C 1
ATOM 1515 O O . CYS A 1 185 ? -15.757 5.077 4.230 1.00 90.12 185 CYS A O 1
ATOM 1517 N N . VAL A 1 186 ? -17.360 6.496 4.917 1.00 92.94 186 VAL A N 1
ATOM 1518 C CA . VAL A 1 186 ? -17.534 5.870 6.241 1.00 92.94 186 VAL A CA 1
ATOM 1519 C C . VAL A 1 186 ? -17.748 4.357 6.123 1.00 92.94 186 VAL A C 1
ATOM 1521 O O . VAL A 1 186 ? -17.080 3.585 6.807 1.00 92.94 186 VAL A O 1
ATOM 1524 N N . ALA A 1 187 ? -18.612 3.913 5.206 1.00 93.25 187 ALA A N 1
ATOM 1525 C CA . ALA A 1 187 ? -18.889 2.490 5.007 1.00 93.25 187 ALA A CA 1
ATOM 1526 C C . ALA A 1 187 ? -17.661 1.699 4.511 1.00 93.25 187 ALA A C 1
ATOM 1528 O O . ALA A 1 187 ? -17.439 0.565 4.943 1.00 93.25 187 ALA A O 1
ATOM 1529 N N . GLY A 1 188 ? -16.847 2.287 3.629 1.00 93.69 188 GLY A N 1
ATOM 1530 C CA . GLY A 1 188 ? -15.620 1.662 3.137 1.00 93.69 188 GLY A CA 1
ATOM 1531 C C . GLY A 1 188 ? -14.552 1.537 4.225 1.00 93.69 188 GLY A C 1
ATOM 1532 O O . GLY A 1 188 ? -13.926 0.483 4.351 1.00 93.69 188 GLY A O 1
ATOM 1533 N N . HIS A 1 189 ? -14.412 2.553 5.081 1.00 94.62 189 HIS A N 1
ATOM 1534 C CA . HIS A 1 189 ? -13.541 2.488 6.256 1.00 94.62 189 HIS A CA 1
ATOM 1535 C C . HIS A 1 189 ? -14.045 1.490 7.312 1.00 94.62 189 HIS A C 1
ATOM 1537 O O . HIS A 1 189 ? -13.227 0.787 7.910 1.00 94.62 189 HIS A O 1
ATOM 1543 N N . ASP A 1 190 ? -15.360 1.385 7.533 1.00 95.50 190 ASP A N 1
ATOM 1544 C CA . ASP A 1 190 ? -15.952 0.381 8.433 1.00 95.50 190 ASP A CA 1
ATOM 1545 C C . ASP A 1 190 ? -15.627 -1.043 7.925 1.00 95.50 190 ASP A C 1
ATOM 1547 O O . ASP A 1 190 ? -15.225 -1.914 8.704 1.00 95.50 190 ASP A O 1
ATOM 1551 N N . GLN A 1 191 ? -15.728 -1.275 6.608 1.00 96.88 191 GLN A N 1
ATOM 1552 C CA . GLN A 1 191 ? -15.367 -2.555 5.988 1.00 96.88 191 GLN A CA 1
ATOM 1553 C C . GLN A 1 191 ? -13.862 -2.841 6.080 1.00 96.88 191 GLN A C 1
ATOM 1555 O O . GLN A 1 191 ? -13.477 -3.963 6.416 1.00 96.88 191 GLN A O 1
ATOM 1560 N N . LEU A 1 192 ? -13.007 -1.842 5.833 1.00 95.94 192 LEU A N 1
ATOM 1561 C CA . LEU A 1 192 ? -11.563 -1.964 6.038 1.00 95.94 192 LEU A CA 1
ATOM 1562 C C . LEU A 1 192 ? -11.258 -2.416 7.470 1.00 95.94 192 LEU A C 1
ATOM 1564 O O . LEU A 1 192 ? -10.514 -3.376 7.668 1.00 95.94 192 LEU A O 1
ATOM 1568 N N . ARG A 1 193 ? -11.848 -1.757 8.474 1.00 96.12 193 ARG A N 1
ATOM 1569 C CA . ARG A 1 193 ? -11.633 -2.091 9.887 1.00 96.12 193 ARG A CA 1
ATOM 1570 C C . ARG A 1 193 ? -12.020 -3.543 10.190 1.00 96.12 193 ARG A C 1
ATOM 1572 O O . ARG A 1 193 ? -11.262 -4.249 10.853 1.00 96.12 193 ARG A O 1
ATOM 1579 N N . GLN A 1 194 ? -13.164 -4.014 9.690 1.00 96.56 194 GLN A N 1
ATOM 1580 C CA . GLN A 1 194 ? -13.595 -5.411 9.861 1.00 96.56 194 GLN A CA 1
ATOM 1581 C C . GLN A 1 194 ? -12.631 -6.415 9.210 1.00 96.56 194 GLN A C 1
ATOM 1583 O O . GLN A 1 194 ? -12.322 -7.458 9.797 1.00 96.56 194 GLN A O 1
ATOM 1588 N N . ASP A 1 195 ? -12.127 -6.099 8.019 1.00 97.44 195 ASP A N 1
ATOM 1589 C CA . ASP A 1 195 ? -11.158 -6.931 7.309 1.00 97.44 195 ASP A CA 1
ATOM 1590 C C . ASP A 1 195 ? -9.809 -6.987 8.042 1.00 97.44 195 ASP A C 1
ATOM 1592 O O . ASP A 1 195 ? -9.212 -8.062 8.130 1.00 97.44 195 ASP A O 1
ATOM 1596 N N . LEU A 1 196 ? -9.352 -5.871 8.620 1.00 96.94 196 LEU A N 1
ATOM 1597 C CA . LEU A 1 196 ? -8.143 -5.822 9.448 1.00 96.94 196 LEU A CA 1
ATOM 1598 C C . LEU A 1 196 ? -8.301 -6.669 10.720 1.00 96.94 196 LEU A C 1
ATOM 1600 O O . LEU A 1 196 ? -7.428 -7.483 11.026 1.00 96.94 196 LEU A O 1
ATOM 1604 N N . LEU A 1 197 ? -9.435 -6.565 11.421 1.00 96.38 197 LEU A N 1
ATOM 1605 C CA . LEU A 1 197 ? -9.739 -7.430 12.571 1.00 96.38 197 LEU A CA 1
ATOM 1606 C C . LEU A 1 197 ? -9.729 -8.917 12.178 1.00 96.38 197 LEU A C 1
ATOM 1608 O O . LEU A 1 197 ? -9.132 -9.743 12.866 1.00 96.38 197 LEU A O 1
ATOM 1612 N N . THR A 1 198 ? -10.328 -9.257 11.034 1.00 97.12 198 THR A N 1
ATOM 1613 C CA . THR A 1 198 ? -10.337 -10.631 10.498 1.00 97.12 198 THR A CA 1
ATOM 1614 C C . THR A 1 198 ? -8.931 -11.116 10.134 1.00 97.12 198 THR A C 1
ATOM 1616 O O . THR A 1 198 ? -8.606 -12.284 10.339 1.00 97.12 198 THR A O 1
ATOM 1619 N N . ALA A 1 199 ? -8.072 -10.223 9.639 1.00 95.06 199 ALA A N 1
ATOM 1620 C CA . ALA A 1 199 ? -6.665 -10.500 9.358 1.00 95.06 199 ALA A CA 1
ATOM 1621 C C . ALA A 1 199 ? -5.791 -10.586 10.628 1.00 95.06 199 ALA A C 1
ATOM 1623 O O . ALA A 1 199 ? -4.580 -10.808 10.526 1.00 95.06 199 ALA A O 1
ATOM 1624 N N . GLY A 1 200 ? -6.375 -10.429 11.820 1.00 96.25 200 GLY A N 1
ATOM 1625 C CA . GLY A 1 200 ? -5.696 -10.579 13.107 1.00 96.25 200 GLY A CA 1
ATOM 1626 C C . GLY A 1 200 ? -5.000 -9.315 13.607 1.00 96.25 200 GLY A C 1
ATOM 1627 O O . GLY A 1 200 ? -4.140 -9.409 14.481 1.00 96.25 200 GLY A O 1
ATOM 1628 N N . PHE A 1 201 ? -5.325 -8.142 13.059 1.00 95.94 201 PHE A N 1
ATOM 1629 C CA . PHE A 1 201 ? -4.897 -6.876 13.652 1.00 95.94 201 PHE A CA 1
ATOM 1630 C C . PHE A 1 201 ? -5.653 -6.619 14.958 1.00 95.94 201 PHE A C 1
ATOM 1632 O O . PHE A 1 201 ? -6.817 -6.988 15.105 1.00 95.94 201 PHE A O 1
ATOM 1639 N N . THR A 1 202 ? -4.980 -5.972 15.908 1.00 93.38 202 THR A N 1
ATOM 1640 C CA . THR A 1 202 ? -5.574 -5.565 17.185 1.00 93.38 202 THR A CA 1
ATOM 1641 C C . THR A 1 202 ? -5.695 -4.051 17.213 1.00 93.38 202 THR A C 1
ATOM 1643 O O . THR A 1 202 ? -4.726 -3.359 16.921 1.00 93.38 202 THR A O 1
ATOM 1646 N N . PHE A 1 203 ? -6.873 -3.564 17.590 1.00 92.50 203 PHE A N 1
ATOM 1647 C CA . PHE A 1 203 ? -7.153 -2.150 17.802 1.00 92.50 203 PHE A CA 1
ATOM 1648 C C . PHE A 1 203 ? -7.126 -1.893 19.305 1.00 92.50 203 PHE A C 1
ATOM 1650 O O . PHE A 1 203 ? -7.797 -2.577 20.085 1.00 92.50 203 PHE A O 1
ATOM 1657 N N . THR A 1 204 ? -6.289 -0.957 19.727 1.00 91.94 204 THR A N 1
ATOM 1658 C CA . THR A 1 204 ? -6.192 -0.545 21.125 1.00 91.94 204 THR A CA 1
ATOM 1659 C C . THR A 1 204 ? -7.422 0.277 21.526 1.00 91.94 204 THR A C 1
ATOM 1661 O O . THR A 1 204 ? -8.135 0.797 20.669 1.00 91.94 204 THR A O 1
ATOM 1664 N N . PRO A 1 205 ? -7.688 0.468 22.830 1.00 93.19 205 PRO A N 1
ATOM 1665 C CA . PRO A 1 205 ? -8.747 1.380 23.261 1.00 93.19 205 PRO A CA 1
ATOM 1666 C C . PRO A 1 205 ? -8.587 2.811 22.724 1.00 93.19 205 PRO A C 1
ATOM 1668 O O . PRO A 1 205 ? -9.585 3.499 22.527 1.00 93.19 205 PRO A O 1
ATOM 1671 N N . GLU A 1 206 ? -7.350 3.255 22.482 1.00 91.25 206 GLU A N 1
ATOM 1672 C CA . GLU A 1 206 ? -7.071 4.560 21.878 1.00 91.25 206 GLU A CA 1
ATOM 1673 C C . GLU A 1 206 ? -7.470 4.594 20.397 1.00 91.25 206 GLU A C 1
ATOM 1675 O O . GLU A 1 206 ? -8.118 5.551 19.974 1.00 91.25 206 GLU A O 1
ATOM 1680 N N . ASP A 1 207 ? -7.162 3.535 19.636 1.00 91.31 207 ASP A N 1
ATOM 1681 C CA . ASP A 1 207 ? -7.620 3.388 18.248 1.00 91.31 207 ASP A CA 1
ATOM 1682 C C . ASP A 1 207 ? -9.141 3.479 18.157 1.00 91.31 207 ASP A C 1
ATOM 1684 O O . ASP A 1 207 ? -9.679 4.203 17.325 1.00 91.31 207 ASP A O 1
ATOM 1688 N N . GLU A 1 208 ? -9.839 2.749 19.027 1.00 93.44 208 GLU A N 1
ATOM 1689 C CA . GLU A 1 208 ? -11.300 2.714 19.037 1.00 93.44 208 GLU A CA 1
ATOM 1690 C C .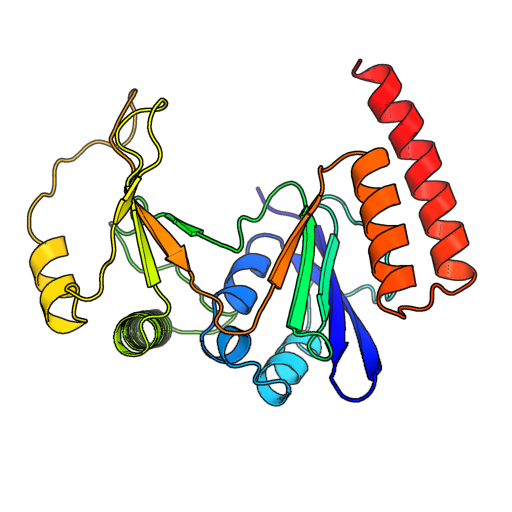 GLU A 1 208 ? -11.895 4.088 19.367 1.00 93.44 208 GLU A C 1
ATOM 1692 O O . GLU A 1 208 ? -12.877 4.496 18.747 1.00 93.44 208 GLU A O 1
ATOM 1697 N N . ALA A 1 209 ? -11.293 4.820 20.311 1.00 93.25 209 ALA A N 1
ATOM 1698 C CA . ALA A 1 209 ? -11.739 6.159 20.680 1.00 93.25 209 ALA A CA 1
ATOM 1699 C C . ALA A 1 209 ? -11.556 7.158 19.528 1.00 93.25 209 ALA A C 1
ATOM 1701 O O . ALA A 1 209 ? -12.521 7.818 19.139 1.00 93.25 209 ALA A O 1
ATOM 1702 N N . LYS A 1 210 ? -10.353 7.221 18.941 1.00 92.25 210 LYS A N 1
ATOM 1703 C CA . LYS A 1 210 ? -10.061 8.120 17.815 1.00 92.25 210 LYS A CA 1
ATOM 1704 C C . LYS A 1 210 ? -10.873 7.752 16.569 1.00 92.25 210 LYS A C 1
ATOM 1706 O O . LYS A 1 210 ? -11.353 8.632 15.862 1.00 92.25 210 LYS A O 1
ATOM 1711 N N . TYR A 1 211 ? -11.074 6.459 16.302 1.00 92.88 211 TYR A N 1
ATOM 1712 C CA . TYR A 1 211 ? -11.885 6.012 15.168 1.00 92.88 211 TYR A CA 1
ATOM 1713 C C . TYR A 1 211 ? -13.354 6.400 15.343 1.00 92.88 211 TYR A C 1
ATOM 1715 O O . TYR A 1 211 ? -13.994 6.827 14.385 1.00 92.88 211 TYR A O 1
ATOM 1723 N N . ALA A 1 212 ? -13.897 6.278 16.559 1.00 93.50 212 ALA A N 1
ATOM 1724 C CA . ALA A 1 212 ? -15.265 6.691 16.852 1.00 93.50 212 ALA A CA 1
ATOM 1725 C C . ALA A 1 212 ? -15.468 8.204 16.669 1.00 93.50 212 ALA A C 1
ATOM 1727 O O . ALA A 1 212 ? -16.489 8.604 16.109 1.00 93.50 212 ALA A O 1
ATOM 1728 N N . GLU A 1 213 ? -14.501 9.019 17.099 1.00 93.69 213 GLU A N 1
ATOM 1729 C CA . GLU A 1 213 ? -14.490 10.474 16.893 1.00 93.69 213 GLU A CA 1
ATOM 1730 C C . GLU A 1 213 ? -14.458 10.822 15.399 1.00 93.69 213 GLU A C 1
ATOM 1732 O O . GLU A 1 213 ? -15.403 11.428 14.895 1.00 93.69 213 GLU A O 1
ATOM 1737 N N . TRP A 1 214 ? -13.460 10.315 14.665 1.00 93.25 214 TRP A N 1
ATOM 1738 C CA . TRP A 1 214 ? -13.343 10.505 13.215 1.00 93.25 214 TRP A CA 1
ATOM 1739 C C . TRP A 1 214 ? -14.618 10.089 12.468 1.00 93.25 214 TRP A C 1
ATOM 1741 O O . TRP A 1 214 ? -15.104 10.788 11.576 1.00 93.25 214 TRP A O 1
ATOM 1751 N N . ARG A 1 215 ? -15.194 8.941 12.839 1.00 94.06 215 ARG A N 1
ATOM 1752 C CA . ARG A 1 215 ? -16.402 8.410 12.204 1.00 94.06 215 ARG A CA 1
ATOM 1753 C C . ARG A 1 215 ? -17.604 9.320 12.438 1.00 94.06 215 ARG A C 1
ATOM 1755 O O . ARG A 1 215 ? -18.401 9.490 11.520 1.00 94.06 215 ARG A O 1
ATOM 1762 N N . ALA A 1 216 ? -17.761 9.873 13.642 1.00 93.56 216 ALA A N 1
ATOM 1763 C CA . ALA A 1 216 ? -18.855 10.788 13.955 1.00 93.56 216 ALA A CA 1
ATOM 1764 C C . ALA A 1 216 ? -18.776 12.058 13.095 1.00 93.56 216 ALA A C 1
ATOM 1766 O O . ALA A 1 216 ? -19.757 12.399 12.436 1.00 93.56 216 ALA A O 1
ATOM 1767 N N . GLU A 1 217 ? -17.594 12.673 13.012 1.00 92.06 217 GLU A N 1
ATOM 1768 C CA . GLU A 1 217 ? -17.353 13.857 12.177 1.00 92.06 217 GLU A CA 1
ATOM 1769 C C . GLU A 1 217 ? -17.628 13.582 10.690 1.00 92.06 217 GLU A C 1
ATOM 1771 O O . GLU A 1 217 ? -18.261 14.378 9.995 1.00 92.06 217 GLU A O 1
ATOM 1776 N N . ARG A 1 218 ? -17.189 12.425 10.177 1.00 91.31 218 ARG A N 1
ATOM 1777 C CA . ARG A 1 218 ? -17.378 12.073 8.762 1.00 91.31 218 ARG A CA 1
ATOM 1778 C C . ARG A 1 218 ? -18.821 11.764 8.398 1.00 91.31 218 ARG A C 1
ATOM 1780 O O . ARG A 1 218 ? -19.231 12.123 7.300 1.00 91.31 218 ARG A O 1
ATOM 1787 N N . VAL A 1 219 ? -19.595 11.149 9.291 1.00 91.75 219 VAL A N 1
ATOM 1788 C CA . VAL A 1 219 ? -21.032 10.928 9.059 1.00 91.75 219 VAL A CA 1
ATOM 1789 C C . VAL A 1 219 ? -21.770 12.259 8.904 1.00 91.75 219 VAL A C 1
ATOM 1791 O O . VAL A 1 219 ? -22.631 12.371 8.032 1.00 91.75 219 VAL A O 1
ATOM 1794 N N . GLU A 1 220 ? -21.427 13.266 9.709 1.00 89.56 220 GLU A N 1
ATOM 1795 C CA . GLU A 1 220 ? -22.008 14.609 9.590 1.00 89.56 220 GLU A CA 1
ATOM 1796 C C . GLU A 1 220 ? -21.643 15.250 8.242 1.00 89.56 220 GLU A C 1
ATOM 1798 O O . GLU A 1 220 ? -22.531 15.669 7.499 1.00 89.56 220 GLU A O 1
ATOM 1803 N N . LEU A 1 221 ? -20.361 15.220 7.863 1.00 87.94 221 LEU A N 1
ATOM 1804 C CA . LEU A 1 221 ? -19.890 15.760 6.581 1.00 87.94 221 LEU A CA 1
ATOM 1805 C C . LEU A 1 221 ? -20.489 15.046 5.358 1.00 87.94 221 LEU A C 1
ATOM 1807 O O . LEU A 1 221 ? -20.791 15.686 4.351 1.00 87.94 221 LEU A O 1
ATOM 1811 N N . GLU A 1 222 ? -20.646 13.722 5.398 1.00 88.19 222 GLU A N 1
ATOM 1812 C CA . GLU A 1 222 ? -21.270 12.965 4.304 1.00 88.19 222 GLU A CA 1
ATOM 1813 C C . GLU A 1 222 ? -22.765 13.289 4.174 1.00 88.19 222 GLU A C 1
ATOM 1815 O O . GLU A 1 222 ? -23.278 13.380 3.055 1.00 88.19 222 GLU A O 1
ATOM 1820 N N . ALA A 1 223 ? -23.458 13.516 5.294 1.00 86.75 223 ALA A N 1
ATOM 1821 C CA . ALA A 1 223 ? -24.863 13.913 5.299 1.00 86.75 223 ALA A CA 1
ATOM 1822 C C . ALA A 1 223 ? -25.080 15.328 4.736 1.00 86.75 223 ALA A C 1
ATOM 1824 O O . ALA A 1 223 ? -26.086 15.564 4.074 1.00 86.75 223 ALA A O 1
ATOM 1825 N N . GLU A 1 224 ? -24.147 16.257 4.960 1.00 85.50 224 GLU A N 1
ATOM 1826 C CA . GLU A 1 224 ? -24.207 17.620 4.408 1.00 85.50 224 GLU A CA 1
ATOM 1827 C C . GLU A 1 224 ? -23.982 17.678 2.888 1.00 85.50 224 GLU A C 1
ATOM 1829 O O . GLU A 1 224 ? -24.451 18.605 2.227 1.00 85.50 224 GLU A O 1
ATOM 1834 N N . ASN A 1 225 ? -23.269 16.694 2.333 1.00 75.06 225 ASN A N 1
ATOM 1835 C CA . ASN A 1 225 ? -22.914 16.629 0.913 1.00 75.06 225 ASN A CA 1
ATOM 1836 C C . ASN A 1 225 ? -23.846 15.731 0.070 1.00 75.06 225 ASN A C 1
ATOM 1838 O O . ASN A 1 225 ? -23.612 15.592 -1.134 1.00 75.06 225 ASN A O 1
ATOM 1842 N N . SER A 1 226 ? -24.870 15.124 0.685 1.00 67.75 226 SER A N 1
ATOM 1843 C CA . SER A 1 226 ? -25.858 14.229 0.049 1.00 67.75 226 SER A CA 1
ATOM 1844 C C . SER A 1 226 ? -27.180 14.936 -0.252 1.00 67.75 226 SER A C 1
ATOM 1846 O O . SER A 1 226 ? -27.759 14.658 -1.328 1.00 67.75 226 SER A O 1
#